Protein AF-A0A9D6LX75-F1 (afdb_monomer_lite)

Secondary structure (DSSP, 8-state):
-EEEEEEEETTTTEEEEEEEEEEEEE-EEE-GGGGGG-TTSS---TTEEEEEEEETT--------EEE----SEEEEEETTEEEEEEEEETTEEEEEEEEE-TTSTT-B-----SEEEEEE-TTB-SSSB--EEEEEE-SPEEETTTTT-SEE-TTS-EEEEEEES-TTSEEEEEEEEE-SSS-EEEEEEEEEEGGG-EEEE-HHHHHHSPPPPB-GGG-BSEEEEEEEE--GGGGEE--TT-S-EE---EEEEEEEEEE-

Radius of gyration: 19.72 Å; chains: 1; bounding box: 41×42×52 Å

Sequence (261 aa):
GRSSSSFTAPPPIGTITSTNDSGSGTFFRLNFNGLSGATGFNNFSFGSCYVYLFTGNNTKLPQVTTTPLDAGPVLNVTGPNGAKQLAKQMKGSYYSQLGGGTPGLPGGQPLFLDPGSYTVENGAGGTDVGAFKASLIIPAHLVWTNEDSINDISRSQDLPITWSGGNPSGFVIITGVSITSSPAVGGVFVCTEHVSAGRFTVPSLVLSTLPASNSGQSGVPGGFLLVGSSTAFQSGRFQASGLDFGYITAGDSSEKSVNFQ

pLDDT: mean 86.35, std 14.02, range [41.28, 98.38]

Foldseek 3Di:
DKEKEWFQAPPPPGIWIWIWDKDKFFAWDWDCPQCVQQPPDPDADAQDKDKDKDFDPPPPHGDTDIGAAFFAQWKWKQWPQGIDIFGDPDRRMTMDTPAIGIPPDPDHGDYDDAFGKMKIWSPQTTPQKGTKIWMFTFWFWKDFPCQVVAAAAELQAKAKTFIDTDDQAWKKKKKKKAFDVVRTMIMMMIHMHGNVVRMHIHGSVNSNPTDWHDQDPNRFTRMKIKIKIKDDQVRIWIDIHNDPTDGDMDMYMYMYT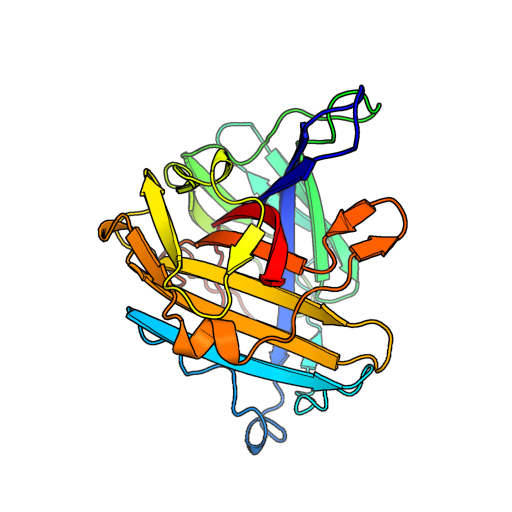HTYD

Structure (mmCIF, N/CA/C/O backbone):
data_AF-A0A9D6LX75-F1
#
_entry.id   AF-A0A9D6LX75-F1
#
loop_
_atom_site.group_PDB
_atom_site.id
_atom_site.type_symbol
_atom_site.label_atom_id
_atom_site.label_alt_id
_atom_site.label_comp_id
_atom_site.label_asym_id
_atom_site.label_entity_id
_atom_site.label_seq_id
_atom_site.pdbx_PDB_ins_code
_atom_site.Cartn_x
_atom_site.Cartn_y
_atom_site.Cartn_z
_atom_site.occupancy
_atom_site.B_iso_or_equiv
_atom_site.auth_seq_id
_atom_site.auth_comp_id
_atom_site.auth_asym_id
_atom_site.auth_atom_id
_atom_site.pdbx_PDB_model_num
ATOM 1 N N . GLY A 1 1 ? 5.161 0.548 -1.467 1.00 90.19 1 GLY A N 1
ATOM 2 C CA . GLY A 1 1 ? 4.001 1.320 -1.003 1.00 90.19 1 GLY A CA 1
ATOM 3 C C . GLY A 1 1 ? 4.411 2.208 0.146 1.00 90.19 1 GLY A C 1
ATOM 4 O O . GLY A 1 1 ? 5.547 2.098 0.608 1.00 90.19 1 GLY A O 1
ATOM 5 N N . ARG A 1 2 ? 3.495 3.072 0.575 1.00 94.75 2 ARG A N 1
ATOM 6 C CA . ARG A 1 2 ? 3.635 3.891 1.781 1.00 94.75 2 ARG A CA 1
ATOM 7 C C . ARG A 1 2 ? 3.003 3.159 2.959 1.00 94.75 2 ARG A C 1
ATOM 9 O O . ARG A 1 2 ? 1.912 2.626 2.828 1.00 94.75 2 ARG A O 1
ATOM 16 N N . SER A 1 3 ? 3.656 3.121 4.105 1.00 93.31 3 SER A N 1
ATOM 17 C CA . SER A 1 3 ? 3.089 2.525 5.314 1.00 93.31 3 SER A CA 1
ATOM 18 C C . SER A 1 3 ? 3.321 3.448 6.495 1.00 93.31 3 SER A C 1
ATOM 20 O O . SER A 1 3 ? 4.464 3.830 6.751 1.00 93.31 3 SER A O 1
ATOM 22 N N . SER A 1 4 ? 2.252 3.774 7.207 1.00 93.00 4 SER A N 1
ATOM 23 C CA . SER A 1 4 ? 2.286 4.481 8.479 1.00 93.00 4 SER A CA 1
ATOM 24 C C . SER A 1 4 ? 1.957 3.508 9.601 1.00 93.00 4 SER A C 1
ATOM 26 O O . SER A 1 4 ? 0.999 2.756 9.481 1.00 93.00 4 SER A O 1
ATOM 28 N N . SER A 1 5 ? 2.721 3.536 10.684 1.00 89.25 5 SER A N 1
ATOM 29 C CA . SER A 1 5 ? 2.441 2.769 11.898 1.00 89.25 5 SER A CA 1
ATOM 30 C C . SER A 1 5 ? 2.353 3.733 13.071 1.00 89.25 5 SER A C 1
ATOM 32 O O . SER A 1 5 ? 3.315 4.459 13.340 1.00 89.25 5 SER A O 1
ATOM 34 N N . SER A 1 6 ? 1.209 3.748 13.747 1.00 85.81 6 SER A N 1
ATOM 35 C CA . SER A 1 6 ? 0.940 4.542 14.937 1.00 85.81 6 SER A CA 1
ATOM 36 C C . SER A 1 6 ? 0.905 3.643 16.175 1.00 85.81 6 SER A C 1
ATOM 38 O O . SER A 1 6 ? 0.256 2.594 16.213 1.00 85.81 6 SER A O 1
ATOM 40 N N . PHE A 1 7 ? 1.634 4.048 17.214 1.00 77.25 7 PHE A N 1
ATOM 41 C CA . PHE A 1 7 ? 1.570 3.407 18.522 1.00 77.25 7 PHE A CA 1
ATOM 42 C C . PHE A 1 7 ? 1.465 4.458 19.620 1.00 77.25 7 PHE A C 1
ATOM 44 O O . PHE A 1 7 ? 2.142 5.487 19.590 1.00 77.25 7 PHE A O 1
ATOM 51 N N . THR A 1 8 ? 0.618 4.191 20.609 1.00 75.56 8 THR A N 1
ATOM 52 C CA . THR A 1 8 ? 0.449 5.060 21.774 1.00 75.56 8 THR A CA 1
ATOM 53 C C . THR A 1 8 ? 1.230 4.479 22.941 1.00 75.56 8 THR A C 1
ATOM 55 O O . THR A 1 8 ? 0.909 3.405 23.446 1.00 75.56 8 THR A O 1
ATOM 58 N N . ALA A 1 9 ? 2.276 5.187 23.359 1.00 68.75 9 ALA A N 1
ATOM 59 C CA . ALA A 1 9 ? 3.051 4.839 24.539 1.00 68.75 9 ALA A CA 1
ATOM 60 C C . ALA A 1 9 ? 2.469 5.518 25.795 1.00 68.75 9 ALA A C 1
ATOM 62 O O . ALA A 1 9 ? 1.829 6.573 25.689 1.00 68.75 9 ALA A O 1
ATOM 63 N N . PRO A 1 10 ? 2.704 4.960 27.001 1.00 68.75 10 PRO A N 1
ATOM 64 C CA . PRO A 1 10 ? 2.302 5.605 28.245 1.00 68.75 10 PRO A CA 1
ATOM 65 C C . PRO A 1 10 ? 2.871 7.032 28.372 1.00 68.75 10 PRO A C 1
ATOM 67 O O . PRO A 1 10 ? 3.947 7.327 27.834 1.00 68.75 10 PRO A O 1
ATOM 70 N N . PRO A 1 11 ? 2.192 7.931 29.107 1.00 69.81 11 PRO A N 1
ATOM 71 C CA . PRO A 1 11 ? 2.719 9.260 29.400 1.00 69.81 11 PRO A CA 1
ATOM 72 C C . PRO A 1 11 ? 4.146 9.196 29.980 1.00 69.81 11 PRO A C 1
ATOM 74 O O . PRO A 1 11 ? 4.423 8.313 30.796 1.00 69.81 11 PRO A O 1
ATOM 77 N N . PRO A 1 12 ? 5.055 10.116 29.598 1.00 74.75 12 PRO A N 1
ATOM 78 C CA . PRO A 1 12 ? 4.825 11.347 28.830 1.00 74.75 12 PRO A CA 1
ATOM 79 C C . PRO A 1 12 ? 5.025 11.218 27.303 1.00 74.75 12 PRO A C 1
ATOM 81 O O . PRO A 1 12 ? 5.042 12.236 26.621 1.00 74.75 12 PRO A O 1
ATOM 84 N N . ILE A 1 13 ? 5.215 10.008 26.762 1.00 74.62 13 ILE A N 1
ATOM 85 C CA . ILE A 1 13 ? 5.680 9.810 25.374 1.00 74.62 13 ILE A CA 1
ATOM 86 C C . ILE A 1 13 ? 4.582 10.115 24.339 1.00 74.62 13 ILE A C 1
ATOM 88 O O . ILE A 1 13 ? 4.868 10.710 23.302 1.00 74.62 13 ILE A O 1
ATOM 92 N N . GLY A 1 14 ? 3.327 9.756 24.626 1.00 76.69 14 GLY A N 1
ATOM 93 C CA . GLY A 1 14 ? 2.201 9.990 23.718 1.00 76.69 14 GLY A CA 1
ATOM 94 C C . GLY A 1 14 ? 2.210 9.076 22.486 1.00 76.69 14 GLY A C 1
ATOM 95 O O . GLY A 1 14 ? 2.790 7.988 22.505 1.00 76.69 14 GLY A O 1
ATOM 96 N N . THR A 1 15 ? 1.522 9.497 21.421 1.00 80.75 15 THR A N 1
ATOM 97 C CA . THR A 1 15 ? 1.441 8.744 20.159 1.00 80.75 15 THR A CA 1
ATOM 98 C C . THR A 1 15 ? 2.637 9.050 19.267 1.00 80.75 15 THR A C 1
ATOM 100 O O . THR A 1 15 ? 2.935 10.210 18.988 1.00 80.75 15 THR A O 1
ATOM 103 N N . ILE A 1 16 ? 3.295 7.998 18.787 1.00 82.88 16 ILE A N 1
ATOM 104 C CA . ILE A 1 16 ? 4.378 8.073 17.810 1.00 82.88 16 ILE A CA 1
ATOM 105 C C . ILE A 1 16 ? 3.879 7.450 16.510 1.00 82.88 16 ILE A C 1
ATOM 107 O O . ILE A 1 16 ? 3.436 6.301 16.498 1.00 82.88 16 ILE A O 1
ATOM 111 N N . THR A 1 17 ? 4.004 8.198 15.414 1.00 87.06 17 THR A N 1
ATOM 112 C CA . THR A 1 17 ? 3.678 7.725 14.065 1.00 87.06 17 THR A CA 1
ATOM 113 C C . THR A 1 17 ? 4.944 7.672 13.226 1.00 87.06 17 THR A C 1
ATOM 115 O O . THR A 1 17 ? 5.619 8.684 13.052 1.00 87.06 17 THR A O 1
ATOM 118 N N . SER A 1 18 ? 5.272 6.494 12.704 1.00 90.56 18 SER A N 1
ATOM 119 C CA . SER A 1 18 ? 6.372 6.285 11.760 1.00 90.56 18 SER A CA 1
ATOM 120 C C . SER A 1 18 ? 5.799 6.072 10.369 1.00 90.56 18 SER A C 1
ATOM 122 O O . SER A 1 18 ? 4.950 5.202 10.199 1.00 90.56 18 SER A O 1
ATOM 124 N N . THR A 1 19 ? 6.262 6.828 9.374 1.00 93.56 19 THR A N 1
ATOM 125 C CA . THR A 1 19 ? 5.840 6.652 7.976 1.00 93.56 19 THR A CA 1
ATOM 126 C C . THR A 1 19 ? 7.045 6.291 7.130 1.00 93.56 19 THR A C 1
ATOM 128 O O . THR A 1 19 ? 8.073 6.965 7.181 1.00 93.56 19 THR A O 1
ATOM 131 N N . ASN A 1 20 ? 6.914 5.229 6.340 1.00 94.50 20 ASN A N 1
ATOM 132 C CA . ASN A 1 20 ? 7.974 4.689 5.503 1.00 94.50 20 ASN A CA 1
ATOM 133 C C . ASN A 1 20 ? 7.464 4.435 4.090 1.00 94.50 20 ASN A C 1
ATOM 135 O O . ASN A 1 20 ? 6.378 3.893 3.896 1.00 94.50 20 ASN A O 1
ATOM 139 N N . ASP A 1 21 ? 8.292 4.771 3.109 1.00 96.44 21 ASP A N 1
ATOM 140 C CA . ASP A 1 21 ? 8.087 4.379 1.725 1.00 96.44 21 ASP A CA 1
ATOM 141 C C . ASP A 1 21 ? 9.058 3.253 1.397 1.00 96.44 21 ASP A C 1
ATOM 143 O O . ASP A 1 21 ? 10.265 3.371 1.608 1.00 96.44 21 ASP A O 1
ATOM 147 N N . SER A 1 22 ? 8.541 2.160 0.851 1.00 95.25 22 SER A N 1
ATOM 148 C CA . SER A 1 22 ? 9.340 1.008 0.438 1.00 95.25 22 SER A CA 1
ATOM 149 C C . SER A 1 22 ? 8.951 0.539 -0.956 1.00 95.25 22 SER A C 1
ATOM 151 O O . SER A 1 22 ? 7.830 0.754 -1.430 1.00 95.25 22 SER A O 1
ATOM 153 N N . GLY A 1 23 ? 9.886 -0.110 -1.637 1.00 96.19 23 GLY A N 1
ATOM 154 C CA . GLY A 1 23 ? 9.633 -0.789 -2.897 1.00 96.19 23 GLY A CA 1
ATOM 155 C C . GLY A 1 23 ? 10.163 -2.207 -2.837 1.00 96.19 23 GLY A C 1
ATOM 156 O O . GLY A 1 23 ? 11.222 -2.461 -2.263 1.00 96.19 23 GLY A O 1
ATOM 157 N N . SER A 1 24 ? 9.429 -3.127 -3.448 1.00 95.94 24 SER A N 1
ATOM 158 C CA . SER A 1 24 ? 9.862 -4.503 -3.624 1.00 95.94 24 SER A CA 1
ATOM 159 C C . SER A 1 24 ? 9.479 -5.016 -5.005 1.00 95.94 24 SER A C 1
ATOM 161 O O . SER A 1 24 ? 8.545 -4.525 -5.638 1.00 95.94 24 SER A O 1
ATOM 163 N N . GLY A 1 25 ? 10.230 -6.001 -5.482 1.00 95.56 25 GLY A N 1
ATOM 164 C CA . GLY A 1 25 ? 9.949 -6.720 -6.717 1.00 95.56 25 GLY A CA 1
ATOM 165 C C . GLY A 1 25 ? 10.244 -8.194 -6.511 1.00 95.56 25 GLY A C 1
ATOM 166 O O . GLY A 1 25 ? 11.261 -8.540 -5.912 1.00 95.56 25 GLY A O 1
ATOM 167 N N . THR A 1 26 ? 9.346 -9.058 -6.979 1.00 95.00 26 THR A N 1
ATOM 168 C CA . THR A 1 26 ? 9.492 -10.508 -6.832 1.00 95.00 26 THR A CA 1
ATOM 169 C C . THR A 1 26 ? 9.267 -11.188 -8.178 1.00 95.00 26 THR A C 1
ATOM 171 O O . THR A 1 26 ? 8.271 -10.912 -8.840 1.00 95.00 26 THR A O 1
ATOM 174 N N . PHE A 1 27 ? 10.185 -12.066 -8.586 1.00 95.94 27 PHE A N 1
ATOM 175 C CA . PHE A 1 27 ? 10.138 -12.774 -9.869 1.00 95.94 27 PHE A CA 1
ATOM 176 C C . PHE A 1 27 ? 10.367 -14.263 -9.646 1.00 95.94 27 PHE A C 1
ATOM 178 O O . PHE A 1 27 ? 11.399 -14.678 -9.115 1.00 95.94 27 PHE A O 1
ATOM 185 N N . PHE A 1 28 ? 9.400 -15.078 -10.050 1.00 92.75 28 PHE A N 1
ATOM 186 C CA . PHE A 1 28 ? 9.448 -16.519 -9.860 1.00 92.75 28 PHE A CA 1
ATOM 187 C C . PHE A 1 28 ? 8.562 -17.239 -10.869 1.00 92.75 28 PHE A C 1
ATOM 189 O O . PHE A 1 28 ? 7.602 -16.683 -11.396 1.00 92.75 28 PHE A O 1
ATOM 196 N N . ARG A 1 29 ? 8.864 -18.517 -11.081 1.00 89.50 29 ARG A N 1
ATOM 197 C CA . ARG A 1 29 ? 7.991 -19.470 -11.754 1.00 89.50 29 ARG A CA 1
ATOM 198 C C . ARG A 1 29 ? 7.186 -20.244 -10.717 1.00 89.50 29 ARG A C 1
ATOM 200 O O . ARG A 1 29 ? 7.749 -20.736 -9.736 1.00 89.50 29 ARG A O 1
ATOM 207 N N . LEU A 1 30 ? 5.883 -20.361 -10.949 1.00 85.12 30 LEU A N 1
ATOM 208 C CA . LEU A 1 30 ? 4.987 -21.216 -10.176 1.00 85.12 30 LEU A CA 1
ATOM 209 C C . LEU A 1 30 ? 5.027 -22.644 -10.721 1.00 85.12 30 LEU A C 1
ATOM 211 O O . LEU A 1 30 ? 4.819 -22.855 -11.914 1.00 85.12 30 LEU A O 1
ATOM 215 N N . ASN A 1 31 ? 5.246 -23.628 -9.848 1.00 74.62 31 ASN A N 1
ATOM 216 C CA . ASN A 1 31 ? 5.099 -25.034 -10.210 1.00 74.62 31 ASN A CA 1
ATOM 217 C C . ASN A 1 31 ? 3.688 -25.508 -9.828 1.00 74.62 31 ASN A C 1
ATOM 219 O O . ASN A 1 31 ? 3.353 -25.634 -8.650 1.00 74.62 31 ASN A O 1
ATOM 223 N N . PHE A 1 32 ? 2.849 -25.765 -10.835 1.00 61.59 32 PHE A N 1
ATOM 224 C CA . PHE A 1 32 ? 1.408 -26.005 -10.667 1.00 61.59 32 PHE A CA 1
ATOM 225 C C . PHE A 1 32 ? 1.035 -27.299 -9.921 1.00 61.59 32 PHE A C 1
ATOM 227 O O . PHE A 1 32 ? -0.097 -27.421 -9.458 1.00 61.59 32 PHE A O 1
ATOM 234 N N . ASN A 1 33 ? 1.980 -28.221 -9.709 1.00 58.75 33 ASN A N 1
ATOM 235 C CA . ASN A 1 33 ? 1.736 -29.488 -9.006 1.00 58.75 33 ASN A CA 1
ATOM 236 C C . ASN A 1 33 ? 1.370 -29.331 -7.508 1.00 58.75 33 ASN A C 1
ATOM 238 O O . ASN A 1 33 ? 1.034 -30.327 -6.875 1.00 58.75 33 ASN A O 1
ATOM 242 N N . GLY A 1 34 ? 1.412 -28.115 -6.939 1.00 51.62 34 GLY A N 1
ATOM 243 C CA . GLY A 1 34 ? 1.056 -27.828 -5.536 1.00 51.62 34 GLY A CA 1
ATOM 244 C C . GLY A 1 34 ? -0.133 -26.876 -5.319 1.00 51.62 34 GLY A C 1
ATOM 245 O O . GLY A 1 34 ? -0.479 -26.589 -4.175 1.00 51.62 34 GLY A O 1
ATOM 246 N N . LEU A 1 35 ? -0.775 -26.369 -6.381 1.00 52.66 35 LEU A N 1
ATOM 247 C CA . LEU A 1 35 ? -1.861 -25.375 -6.263 1.00 52.66 35 LEU A CA 1
ATOM 248 C C . LEU A 1 35 ? -3.208 -25.969 -5.821 1.00 52.66 35 LEU A C 1
ATOM 250 O O . LEU A 1 35 ? -4.067 -25.230 -5.346 1.00 52.66 35 LEU A O 1
ATOM 254 N N . SER A 1 36 ? -3.383 -27.291 -5.902 1.00 48.66 36 SER A N 1
ATOM 255 C CA . SER A 1 36 ? -4.604 -27.988 -5.465 1.00 48.66 36 SER A CA 1
ATOM 256 C C . SER A 1 36 ? -4.861 -27.908 -3.954 1.00 48.66 36 SER A C 1
ATOM 258 O O . SER A 1 36 ? -5.964 -28.215 -3.514 1.00 48.66 36 SER A O 1
ATOM 260 N N . GLY A 1 37 ? -3.874 -27.467 -3.162 1.00 45.31 37 GLY A N 1
ATOM 261 C CA . GLY A 1 37 ? -4.029 -27.208 -1.730 1.00 45.31 37 GLY A CA 1
ATOM 262 C C . GLY A 1 37 ? -4.260 -25.740 -1.360 1.00 45.31 37 GLY A C 1
ATOM 263 O O . GLY A 1 37 ? -4.684 -25.487 -0.239 1.00 45.31 37 GLY A O 1
ATOM 264 N N . ALA A 1 38 ? -3.996 -24.780 -2.262 1.00 45.16 38 ALA A N 1
ATOM 265 C CA . ALA A 1 38 ? -4.014 -23.327 -2.023 1.00 45.16 38 ALA A CA 1
ATOM 266 C C . ALA A 1 38 ? -5.426 -22.724 -1.983 1.00 45.16 38 ALA A C 1
ATOM 268 O O . ALA A 1 38 ? -5.742 -21.759 -2.677 1.00 45.16 38 ALA A O 1
ATOM 269 N N . THR A 1 39 ? -6.293 -23.276 -1.138 1.00 43.31 39 THR A N 1
ATOM 270 C CA . THR A 1 39 ? -7.612 -22.712 -0.845 1.00 43.31 39 THR A CA 1
ATOM 271 C C . THR A 1 39 ? -7.454 -21.528 0.111 1.00 43.31 39 THR A C 1
ATOM 273 O O . THR A 1 39 ? -7.494 -21.688 1.327 1.00 43.31 39 THR A O 1
ATOM 276 N N . GLY A 1 40 ? -7.217 -20.335 -0.432 1.00 42.78 40 GLY A N 1
ATOM 277 C CA . GLY A 1 40 ? -7.125 -19.114 0.381 1.00 42.78 40 GLY A CA 1
ATOM 278 C C . GLY A 1 40 ? -6.880 -17.821 -0.393 1.00 42.78 40 GLY A C 1
ATOM 279 O O . GLY A 1 40 ? -7.219 -16.754 0.098 1.00 42.78 40 GLY A O 1
ATOM 280 N N . PHE A 1 41 ? -6.358 -17.895 -1.620 1.00 41.28 41 PHE A N 1
ATOM 281 C CA . PHE A 1 41 ? -5.956 -16.699 -2.376 1.00 41.28 41 PHE A CA 1
ATOM 282 C C . PHE A 1 41 ? -7.036 -16.112 -3.303 1.00 41.28 41 PHE A C 1
ATOM 284 O O . PHE A 1 41 ? -6.779 -15.104 -3.952 1.00 41.28 41 PHE A O 1
ATOM 291 N N . ASN A 1 42 ? -8.236 -16.706 -3.372 1.00 41.28 42 ASN A N 1
ATOM 292 C CA . ASN A 1 42 ? -9.214 -16.408 -4.433 1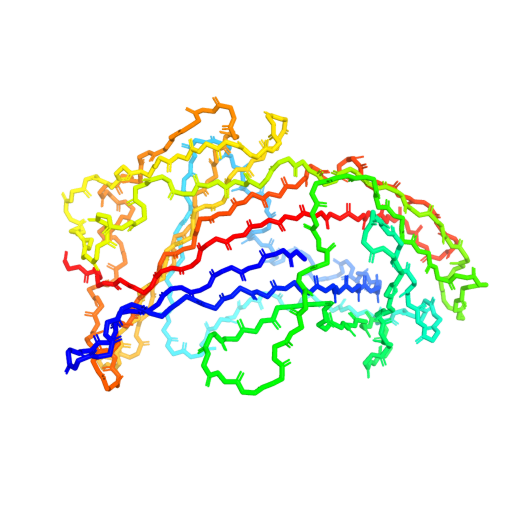.00 41.28 42 ASN A CA 1
ATOM 293 C C . ASN A 1 42 ? -10.590 -15.898 -3.965 1.00 41.28 42 ASN A C 1
ATOM 295 O O . ASN A 1 42 ? -11.499 -15.827 -4.783 1.00 41.28 42 ASN A O 1
ATOM 299 N N . ASN A 1 43 ? -10.773 -15.525 -2.694 1.00 47.00 43 ASN A N 1
ATOM 300 C CA . ASN A 1 43 ? -12.072 -15.045 -2.198 1.00 47.00 43 ASN A CA 1
ATOM 301 C C . ASN A 1 43 ? -11.976 -13.638 -1.595 1.00 47.00 43 ASN A C 1
ATOM 303 O O . ASN A 1 43 ? -12.233 -13.446 -0.412 1.00 47.00 43 ASN A O 1
ATOM 307 N N . PHE A 1 44 ? -11.622 -12.644 -2.410 1.00 53.75 44 PHE A N 1
ATOM 308 C CA . PHE A 1 44 ? -11.877 -11.245 -2.064 1.00 53.75 44 PHE A CA 1
ATOM 309 C C . PHE A 1 44 ? -13.193 -10.831 -2.727 1.00 53.75 44 PHE A C 1
ATOM 311 O O . PHE A 1 44 ? -13.204 -10.406 -3.881 1.00 53.75 44 PHE A O 1
ATOM 318 N N . SER A 1 45 ? -14.317 -11.016 -2.029 1.00 70.06 45 SER A N 1
ATOM 319 C CA . SER A 1 45 ? -15.557 -10.329 -2.403 1.00 70.06 45 SER A CA 1
ATOM 320 C C . SER A 1 45 ? -15.572 -8.974 -1.709 1.00 70.06 45 SER A C 1
ATOM 322 O O . SER A 1 45 ? -15.406 -8.898 -0.488 1.00 70.06 45 SER A O 1
ATOM 324 N N . PHE A 1 46 ? -15.805 -7.906 -2.468 1.00 79.50 46 PHE A N 1
ATOM 325 C CA . PHE A 1 46 ? -16.079 -6.600 -1.874 1.00 79.50 46 PHE A CA 1
ATOM 326 C C . PHE A 1 46 ? -17.323 -6.687 -0.978 1.00 79.50 46 PHE A C 1
ATOM 328 O O . PHE A 1 46 ? -18.230 -7.485 -1.239 1.00 79.50 46 PHE A O 1
ATOM 335 N N . GLY A 1 47 ? -17.318 -5.932 0.117 1.00 82.12 47 GLY A N 1
ATOM 336 C CA . GLY A 1 47 ? -18.368 -5.946 1.132 1.00 82.12 47 GLY A CA 1
ATOM 337 C C . GLY A 1 47 ? -18.326 -7.149 2.081 1.00 82.12 47 GLY A C 1
ATOM 338 O O . GLY A 1 47 ? -19.287 -7.376 2.813 1.00 82.12 47 GLY A O 1
ATOM 339 N N . SER A 1 48 ? -17.251 -7.944 2.079 1.00 85.31 48 SER A N 1
ATOM 340 C CA . SER A 1 48 ? -17.140 -9.145 2.916 1.00 85.31 48 SER A CA 1
ATOM 341 C C . SER A 1 48 ? -15.844 -9.188 3.717 1.00 85.31 48 SER A C 1
ATOM 343 O O . SER A 1 48 ? -14.863 -8.521 3.381 1.00 85.31 48 SER A O 1
ATOM 345 N N . CYS A 1 49 ? -15.860 -9.996 4.777 1.00 88.19 49 CYS A N 1
ATOM 346 C CA . CYS A 1 49 ? -14.703 -10.306 5.603 1.00 88.19 49 CYS A CA 1
ATOM 347 C C . CYS A 1 49 ? -14.444 -11.808 5.582 1.00 88.19 49 CYS A C 1
ATOM 349 O O . CYS A 1 49 ? -15.383 -12.602 5.673 1.00 88.19 49 CYS A O 1
ATOM 351 N N . TYR A 1 50 ? -13.175 -12.196 5.555 1.00 87.44 50 TYR A N 1
ATOM 352 C CA . TYR A 1 50 ? -12.760 -13.551 5.890 1.00 87.44 50 TYR A CA 1
ATOM 353 C C . TYR A 1 50 ? -12.007 -13.553 7.211 1.00 87.44 50 TYR A C 1
ATOM 355 O O . TYR A 1 50 ? -11.329 -12.588 7.558 1.00 87.44 50 TYR A O 1
ATOM 363 N N . VAL A 1 51 ? -12.124 -14.660 7.936 1.00 86.00 51 VAL A N 1
ATOM 364 C CA . VAL A 1 51 ? -11.449 -14.879 9.212 1.00 86.00 51 VAL A CA 1
ATOM 365 C C . VAL A 1 51 ? -10.619 -16.143 9.108 1.00 86.00 51 VAL A C 1
ATOM 367 O O . VAL A 1 51 ? -11.086 -17.155 8.585 1.00 86.00 51 VAL A O 1
ATOM 370 N N . TYR A 1 52 ? -9.409 -16.104 9.650 1.00 83.69 52 TYR A N 1
ATOM 371 C CA . TYR A 1 52 ? -8.631 -17.303 9.914 1.00 83.69 52 TYR A CA 1
ATOM 372 C C . TYR A 1 52 ? -8.058 -17.273 11.330 1.00 83.69 52 TYR A C 1
ATOM 374 O O . TYR A 1 52 ? -7.615 -16.239 11.830 1.00 83.69 52 TYR A O 1
ATOM 382 N N . LEU A 1 53 ? -8.084 -18.433 11.981 1.00 83.81 53 LEU A N 1
ATOM 383 C CA . LEU A 1 53 ? -7.572 -18.640 13.332 1.00 83.81 53 LEU A CA 1
ATOM 384 C C . LEU A 1 53 ? -6.317 -19.502 13.267 1.00 83.81 53 LEU A C 1
ATOM 386 O O . LEU A 1 53 ? -6.199 -20.376 12.405 1.00 83.81 53 LEU A O 1
ATOM 390 N N . PHE A 1 54 ? -5.385 -19.271 14.183 1.00 79.38 54 PHE A N 1
ATOM 391 C CA . PHE A 1 54 ? -4.135 -20.015 14.241 1.00 79.38 54 PHE A CA 1
ATOM 392 C C . PHE A 1 54 ? -3.695 -20.276 15.682 1.00 79.38 54 PHE A C 1
ATOM 394 O O . PHE A 1 54 ? -4.025 -19.539 16.611 1.00 79.38 54 PHE A O 1
ATOM 401 N N . THR A 1 55 ? -2.929 -21.351 15.859 1.00 78.44 55 THR A N 1
ATOM 402 C CA . THR A 1 55 ? -2.351 -21.761 17.145 1.00 78.44 55 THR A CA 1
ATOM 403 C C . THR A 1 55 ? -0.853 -21.991 16.977 1.00 78.44 55 THR A C 1
ATOM 405 O O . THR A 1 55 ? -0.445 -22.774 16.111 1.00 78.44 55 THR A O 1
ATOM 408 N N . GLY A 1 56 ? -0.030 -21.347 17.804 1.00 67.88 56 GLY A N 1
ATOM 409 C CA . GLY A 1 56 ? 1.429 -21.376 17.665 1.00 67.88 56 GLY A CA 1
ATOM 410 C C . GLY A 1 56 ? 1.900 -20.926 16.272 1.00 67.88 56 GLY A C 1
ATOM 411 O O . GLY A 1 56 ? 1.230 -20.147 15.602 1.00 67.88 56 GLY A O 1
ATOM 412 N N . ASN A 1 57 ? 3.032 -21.461 15.804 1.00 59.44 57 ASN A N 1
ATOM 413 C CA . ASN A 1 57 ? 3.589 -21.163 14.472 1.00 59.44 57 ASN A CA 1
ATOM 414 C C . ASN A 1 57 ? 3.025 -22.059 13.350 1.00 59.44 57 ASN A C 1
ATOM 416 O O . ASN A 1 57 ? 3.583 -22.104 12.256 1.00 59.44 57 ASN A O 1
ATOM 420 N N . ASN A 1 58 ? 1.947 -22.809 13.601 1.00 51.06 58 ASN A N 1
ATOM 421 C CA . ASN A 1 58 ? 1.430 -23.800 12.656 1.00 51.06 58 ASN A CA 1
ATOM 422 C C . ASN A 1 58 ? 0.511 -23.168 11.605 1.00 51.06 58 ASN A C 1
ATOM 424 O O . ASN A 1 58 ? -0.652 -23.543 11.462 1.00 51.06 58 ASN A O 1
ATOM 428 N N . THR A 1 59 ? 1.038 -22.246 10.808 1.00 49.62 59 THR A N 1
ATOM 429 C CA . THR A 1 59 ? 0.434 -21.926 9.515 1.00 49.62 59 THR A CA 1
ATOM 430 C C . THR A 1 59 ? 0.870 -23.004 8.528 1.00 49.62 59 THR A C 1
ATOM 432 O O . THR A 1 59 ? 1.826 -22.849 7.772 1.00 49.62 59 THR A O 1
ATOM 435 N N . LYS A 1 60 ? 0.174 -24.150 8.524 1.00 43.47 60 LYS A N 1
ATOM 436 C CA . LYS A 1 60 ? 0.324 -25.150 7.455 1.00 43.47 60 LYS A CA 1
ATOM 437 C C . LYS A 1 60 ? -0.344 -24.611 6.189 1.00 43.47 60 LYS A C 1
ATOM 439 O O . LYS A 1 60 ? -1.352 -25.136 5.727 1.00 43.47 60 LYS A O 1
ATOM 444 N N . LEU A 1 61 ? 0.194 -23.514 5.662 1.00 51.41 61 LEU A N 1
ATOM 445 C CA . LEU A 1 61 ? -0.157 -23.055 4.338 1.00 51.41 61 LEU A CA 1
ATOM 446 C C . LEU A 1 61 ? 0.374 -24.097 3.344 1.00 51.41 61 LEU A C 1
ATOM 448 O O . LEU A 1 61 ? 1.474 -24.628 3.521 1.00 51.41 61 LEU A O 1
ATOM 452 N N . PRO A 1 62 ? -0.408 -24.435 2.319 1.00 52.44 62 PRO A N 1
ATOM 453 C CA . PRO A 1 62 ? 0.025 -25.322 1.251 1.00 52.44 62 PRO A CA 1
ATOM 454 C C . PRO A 1 62 ? 1.309 -24.757 0.637 1.00 52.44 62 PRO A C 1
ATOM 456 O O . PRO A 1 62 ? 1.348 -23.607 0.198 1.00 52.44 62 PRO A O 1
ATOM 459 N N . GLN A 1 63 ? 2.380 -25.553 0.649 1.00 53.69 63 GLN A N 1
ATOM 460 C CA . GLN A 1 63 ? 3.660 -25.141 0.085 1.00 53.69 63 GLN A CA 1
ATOM 461 C C . GLN A 1 63 ? 3.545 -25.081 -1.437 1.00 53.69 63 GLN A C 1
ATOM 463 O O . GLN A 1 63 ? 3.604 -26.096 -2.128 1.00 53.69 63 GLN A O 1
ATOM 468 N N . VAL A 1 64 ? 3.400 -23.870 -1.963 1.00 62.75 64 VAL A N 1
ATOM 469 C CA . VAL A 1 64 ? 3.572 -23.605 -3.387 1.00 62.75 64 VAL A CA 1
ATOM 470 C C . VAL A 1 64 ? 5.071 -23.575 -3.666 1.00 62.75 64 VAL A C 1
ATOM 472 O O . VAL A 1 64 ? 5.785 -22.698 -3.181 1.00 62.75 64 VAL A O 1
ATOM 475 N N . THR A 1 65 ? 5.574 -24.546 -4.427 1.00 76.19 65 THR A N 1
ATOM 476 C CA . THR A 1 65 ? 6.983 -24.556 -4.830 1.00 76.19 65 THR A CA 1
ATOM 477 C C . THR A 1 65 ? 7.212 -23.505 -5.910 1.00 76.19 65 THR A C 1
ATOM 479 O O . THR A 1 65 ? 6.666 -23.606 -7.012 1.00 76.19 65 THR A O 1
ATOM 482 N N . THR A 1 66 ? 8.050 -22.516 -5.614 1.00 85.69 66 THR A N 1
ATOM 483 C CA . THR A 1 66 ? 8.438 -21.466 -6.557 1.00 85.69 66 THR A CA 1
ATOM 484 C C . THR A 1 66 ? 9.900 -21.613 -6.961 1.00 85.69 66 THR A C 1
ATOM 486 O O . THR A 1 66 ? 10.739 -22.070 -6.185 1.00 85.69 66 THR A O 1
ATOM 489 N N . THR A 1 67 ? 10.218 -21.245 -8.200 1.00 91.12 67 THR A N 1
ATOM 490 C CA . THR A 1 67 ? 11.603 -21.164 -8.680 1.00 91.12 67 THR A CA 1
ATOM 491 C C . THR A 1 67 ? 11.938 -19.700 -8.948 1.00 91.12 67 THR A C 1
ATOM 493 O O . THR A 1 67 ? 11.299 -19.110 -9.819 1.00 91.12 67 THR A O 1
ATOM 496 N N . PRO A 1 68 ? 12.894 -19.086 -8.230 1.00 93.75 68 PRO A N 1
ATOM 497 C CA . PRO A 1 68 ? 13.208 -17.672 -8.406 1.00 93.75 68 PRO A CA 1
ATOM 498 C C . PRO A 1 68 ? 13.818 -17.398 -9.787 1.00 93.75 68 PRO A C 1
ATOM 500 O O . PRO A 1 68 ? 14.619 -18.192 -10.285 1.00 93.75 68 PRO A O 1
ATOM 503 N N . LEU A 1 69 ? 13.475 -16.252 -10.377 1.00 96.81 69 LEU A N 1
ATOM 504 C CA . LEU A 1 69 ? 13.947 -15.801 -11.690 1.00 96.81 69 LEU A CA 1
ATOM 505 C C . LEU A 1 69 ? 14.847 -14.568 -11.542 1.00 96.81 69 LEU A C 1
ATOM 507 O O . LEU A 1 69 ? 14.597 -13.697 -10.713 1.00 96.81 69 LEU A O 1
ATOM 511 N N . ASP A 1 70 ? 15.917 -14.487 -12.326 1.00 97.44 70 ASP A N 1
ATOM 512 C CA . ASP A 1 70 ? 16.787 -13.314 -12.366 1.00 97.44 70 ASP A CA 1
ATOM 513 C C . ASP A 1 70 ? 16.261 -12.245 -13.329 1.00 97.44 70 ASP A C 1
ATOM 515 O O . ASP A 1 70 ? 16.221 -12.467 -14.541 1.00 97.44 70 ASP A O 1
ATOM 519 N N . ALA A 1 71 ? 15.922 -11.071 -12.793 1.00 97.50 71 ALA A N 1
ATOM 520 C CA . ALA A 1 71 ? 15.480 -9.907 -13.557 1.00 97.50 71 ALA A CA 1
ATOM 521 C C . ALA A 1 71 ? 16.547 -8.818 -13.711 1.00 97.50 71 ALA A C 1
ATOM 523 O O . ALA A 1 71 ? 16.231 -7.725 -14.173 1.00 97.50 71 ALA A O 1
ATOM 524 N N . GLY A 1 72 ? 17.799 -9.120 -13.360 1.00 97.56 72 GLY A N 1
ATOM 525 C CA . GLY A 1 72 ? 18.927 -8.201 -13.456 1.00 97.56 72 GLY A CA 1
ATOM 526 C C . GLY A 1 72 ? 19.424 -7.765 -12.076 1.00 97.56 72 GLY A C 1
ATOM 527 O O . GLY A 1 72 ? 18.925 -8.240 -11.053 1.00 97.56 72 GLY A O 1
ATOM 528 N N . PRO A 1 73 ? 20.434 -6.887 -12.005 1.00 96.56 73 PRO A N 1
ATOM 529 C CA . PRO A 1 73 ? 21.046 -6.486 -10.737 1.00 96.56 73 PRO A CA 1
ATOM 530 C C . PRO A 1 73 ? 20.192 -5.505 -9.916 1.00 96.56 73 PRO A C 1
ATOM 532 O O . PRO A 1 73 ? 20.346 -5.429 -8.697 1.00 96.56 73 PRO A O 1
ATOM 535 N N . VAL A 1 74 ? 19.300 -4.749 -10.562 1.00 97.81 74 VAL A N 1
ATOM 536 C CA . VAL A 1 74 ? 18.539 -3.661 -9.936 1.00 97.81 74 VAL A CA 1
ATOM 537 C C . VAL A 1 74 ? 17.230 -3.407 -10.682 1.00 97.81 74 VAL A C 1
ATOM 539 O O . VAL A 1 74 ? 17.162 -3.606 -11.895 1.00 97.81 74 VAL A O 1
ATOM 542 N N . LEU A 1 75 ? 16.211 -2.926 -9.968 1.00 98.38 75 LEU A N 1
ATOM 543 C CA . LEU A 1 75 ? 15.029 -2.301 -10.567 1.00 98.38 75 LEU A CA 1
ATOM 544 C C . LEU A 1 75 ? 15.102 -0.792 -10.334 1.00 98.38 75 LEU A C 1
ATOM 546 O O . LEU A 1 75 ? 15.263 -0.350 -9.198 1.00 98.38 75 LEU A O 1
ATOM 550 N N . ASN A 1 76 ? 14.976 0.001 -11.386 1.00 98.12 76 ASN A N 1
ATOM 551 C CA . ASN A 1 76 ? 14.956 1.456 -11.308 1.00 98.12 76 ASN A CA 1
ATOM 552 C C . ASN A 1 76 ? 13.513 1.932 -11.174 1.00 98.12 76 ASN A C 1
ATOM 554 O O . ASN A 1 76 ? 12.653 1.497 -11.935 1.00 98.12 76 ASN A O 1
ATOM 558 N N . VAL A 1 77 ? 13.261 2.822 -10.218 1.00 97.94 77 VAL A N 1
ATOM 559 C CA . VAL A 1 77 ? 11.956 3.430 -9.957 1.00 97.94 77 VAL A CA 1
ATOM 560 C C . VAL A 1 77 ? 12.091 4.935 -10.127 1.00 97.94 77 VAL A C 1
ATOM 562 O O . VAL A 1 77 ? 12.824 5.575 -9.378 1.00 97.94 77 VAL A O 1
ATOM 565 N N . THR A 1 78 ? 11.363 5.506 -11.078 1.00 98.19 78 THR A N 1
ATOM 566 C CA . THR A 1 78 ? 11.369 6.946 -11.361 1.00 98.19 78 THR A CA 1
ATOM 567 C C . THR A 1 78 ? 9.979 7.510 -11.128 1.00 98.19 78 THR A C 1
ATOM 569 O O . THR A 1 78 ? 9.005 6.946 -11.622 1.00 98.19 78 THR A O 1
ATOM 572 N N . GLY A 1 79 ? 9.886 8.619 -10.400 1.00 97.12 79 GLY A N 1
ATOM 573 C CA . GLY A 1 79 ? 8.637 9.317 -10.114 1.00 97.12 79 GLY A CA 1
ATOM 574 C C . GLY A 1 79 ? 8.835 10.826 -9.941 1.00 97.12 79 GLY A C 1
ATOM 575 O O . GLY A 1 79 ? 9.919 11.342 -10.228 1.00 97.12 79 GLY A O 1
ATOM 576 N N . PRO A 1 80 ? 7.810 11.550 -9.455 1.00 96.75 80 PRO A N 1
ATOM 577 C CA . PRO A 1 80 ? 7.850 13.005 -9.288 1.00 96.75 80 PRO A CA 1
ATOM 578 C C . PRO A 1 80 ? 8.988 13.487 -8.378 1.00 96.75 80 PRO A C 1
ATOM 580 O O . PRO A 1 80 ? 9.581 14.530 -8.629 1.00 96.75 80 PRO A O 1
ATOM 583 N N . ASN A 1 81 ? 9.336 12.686 -7.367 1.00 96.38 81 ASN A N 1
ATOM 584 C CA . ASN A 1 81 ? 10.387 12.984 -6.391 1.00 96.38 81 ASN A CA 1
ATOM 585 C C . ASN A 1 81 ? 11.779 12.461 -6.809 1.00 96.38 81 ASN A C 1
ATOM 587 O O . ASN A 1 81 ? 12.677 12.327 -5.977 1.00 96.38 81 ASN A O 1
ATOM 591 N N . GLY A 1 82 ? 11.972 12.144 -8.095 1.00 96.62 82 GLY A N 1
ATOM 592 C CA . GLY A 1 82 ? 13.245 11.700 -8.665 1.00 96.62 82 GLY A CA 1
ATOM 593 C C . GLY A 1 82 ? 13.326 10.191 -8.900 1.00 96.62 82 GLY A C 1
ATOM 594 O O . GLY A 1 82 ? 12.316 9.519 -9.116 1.00 96.62 82 GLY A O 1
ATOM 595 N N . ALA A 1 83 ? 14.549 9.657 -8.888 1.00 97.00 83 ALA A N 1
ATOM 596 C CA . ALA A 1 83 ? 14.825 8.246 -9.144 1.00 97.00 83 ALA A CA 1
ATOM 597 C C . ALA A 1 83 ? 15.385 7.535 -7.904 1.00 97.00 83 ALA A C 1
ATOM 599 O O . ALA A 1 83 ? 16.194 8.084 -7.153 1.00 97.00 83 ALA A O 1
ATOM 600 N N . LYS A 1 84 ? 14.966 6.286 -7.713 1.00 97.75 84 LYS A N 1
ATOM 601 C CA . LYS A 1 84 ? 15.439 5.354 -6.687 1.00 97.75 84 LYS A CA 1
ATOM 602 C C . LYS A 1 84 ? 15.685 3.984 -7.310 1.00 97.75 84 LYS A C 1
ATOM 604 O O . LYS A 1 84 ? 15.255 3.697 -8.424 1.00 97.75 84 LYS A O 1
ATOM 609 N N . GLN A 1 85 ? 16.374 3.125 -6.572 1.00 97.62 85 GLN A N 1
ATOM 610 C CA . GLN A 1 85 ? 16.729 1.783 -7.013 1.00 97.62 85 GLN A CA 1
ATOM 611 C C . GLN A 1 85 ? 16.296 0.747 -5.983 1.00 97.62 85 GLN A C 1
ATOM 613 O O . GLN A 1 85 ? 16.480 0.945 -4.786 1.00 97.62 85 GLN A O 1
ATOM 618 N N . LEU A 1 86 ? 15.739 -0.366 -6.455 1.00 98.06 86 LEU A N 1
ATOM 619 C CA . LEU A 1 86 ? 15.504 -1.566 -5.662 1.00 98.06 86 LEU A CA 1
ATOM 620 C C . LEU A 1 86 ? 16.641 -2.536 -5.953 1.00 98.06 86 LEU A C 1
ATOM 622 O O . LEU A 1 86 ? 16.705 -3.132 -7.033 1.00 98.06 86 LEU A O 1
ATOM 626 N N . ALA A 1 87 ? 17.556 -2.669 -4.999 1.00 97.00 87 ALA A N 1
ATOM 627 C CA . ALA A 1 87 ? 18.692 -3.563 -5.138 1.00 97.00 87 ALA A CA 1
ATOM 628 C C . ALA A 1 87 ? 18.237 -5.022 -5.024 1.00 97.00 87 ALA A C 1
ATOM 630 O O . ALA A 1 87 ? 17.365 -5.357 -4.210 1.00 97.00 87 ALA A O 1
ATOM 631 N N . LYS A 1 88 ? 18.852 -5.895 -5.825 1.00 97.19 88 LYS A N 1
ATOM 632 C CA . LYS A 1 88 ? 18.684 -7.344 -5.706 1.00 97.19 88 LYS A CA 1
ATOM 633 C C . LYS A 1 88 ? 19.171 -7.803 -4.333 1.00 97.19 88 LYS A C 1
ATOM 635 O O . LYS A 1 88 ? 20.346 -7.657 -4.014 1.00 97.19 88 LYS A O 1
ATOM 640 N N . GLN A 1 89 ? 18.271 -8.378 -3.544 1.00 96.69 89 GLN A N 1
ATOM 641 C CA . GLN A 1 89 ? 18.599 -8.982 -2.250 1.00 96.69 89 GLN A CA 1
ATOM 642 C C . GLN A 1 89 ? 19.073 -10.422 -2.452 1.00 96.69 89 GLN A C 1
ATOM 644 O O . GLN A 1 89 ? 20.093 -10.855 -1.926 1.00 96.69 89 GLN A O 1
ATOM 649 N N . MET A 1 90 ? 18.336 -11.157 -3.281 1.00 95.56 90 MET A N 1
ATOM 650 C CA . MET A 1 90 ? 18.658 -12.506 -3.734 1.00 95.56 90 MET A CA 1
ATOM 651 C C . MET A 1 90 ? 18.007 -12.743 -5.100 1.00 95.56 90 MET A C 1
ATOM 653 O O . MET A 1 90 ? 17.253 -11.901 -5.592 1.00 95.56 90 MET A O 1
ATOM 657 N N . LYS A 1 91 ? 18.292 -13.876 -5.754 1.00 95.81 91 LYS A N 1
ATOM 658 C CA . LYS A 1 91 ? 17.652 -14.205 -7.037 1.00 95.81 91 LYS A CA 1
ATOM 659 C C . LYS A 1 91 ? 16.125 -14.133 -6.889 1.00 95.81 91 LYS A C 1
ATOM 661 O O . LYS A 1 91 ? 15.571 -14.748 -5.983 1.00 95.81 91 LYS A O 1
ATOM 666 N N . GLY A 1 92 ? 15.471 -13.367 -7.761 1.00 94.12 92 GLY A N 1
ATOM 667 C CA . GLY A 1 92 ? 14.022 -13.181 -7.743 1.00 94.12 92 GLY A CA 1
ATOM 668 C C . GLY A 1 92 ? 13.474 -12.256 -6.659 1.00 94.12 92 GLY A C 1
ATOM 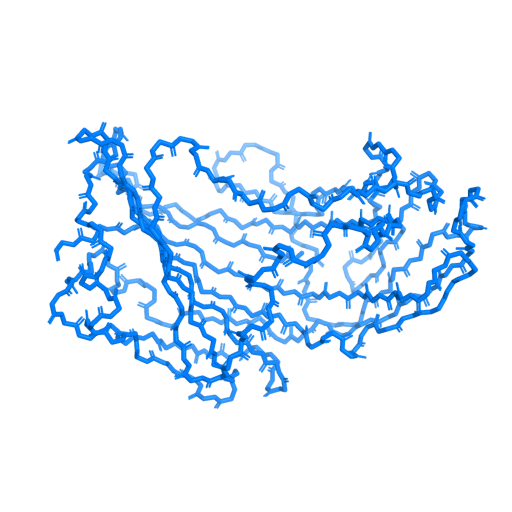669 O O . GLY A 1 92 ? 12.259 -12.136 -6.596 1.00 94.12 92 GLY A O 1
ATOM 670 N N . SER A 1 93 ? 14.303 -11.597 -5.839 1.00 96.56 93 SER A N 1
ATOM 671 C CA . SER A 1 93 ? 13.847 -10.675 -4.789 1.00 96.56 93 SER A CA 1
ATOM 672 C C . SER A 1 93 ? 14.645 -9.373 -4.790 1.00 96.56 93 SER A C 1
ATOM 674 O O . SER A 1 93 ? 15.878 -9.370 -4.731 1.00 96.56 93 SER A O 1
ATOM 676 N N . TYR A 1 94 ? 13.918 -8.261 -4.837 1.00 97.94 94 TYR A N 1
ATOM 677 C CA . TYR A 1 94 ? 14.437 -6.902 -4.916 1.00 97.94 94 TYR A CA 1
ATOM 678 C C . TYR A 1 94 ? 13.756 -6.055 -3.855 1.00 97.94 94 TYR A C 1
ATOM 680 O O . TYR A 1 94 ? 12.545 -6.171 -3.663 1.00 97.94 94 TYR A O 1
ATOM 688 N N . TYR A 1 95 ? 14.517 -5.197 -3.183 1.00 97.44 95 TYR A N 1
ATOM 689 C CA . TYR A 1 95 ? 13.988 -4.354 -2.117 1.00 97.44 95 TYR A CA 1
ATOM 690 C C . TYR A 1 95 ? 14.810 -3.078 -1.948 1.00 97.44 95 TYR A C 1
ATOM 692 O O . TYR A 1 95 ? 16.028 -3.083 -2.133 1.00 97.44 95 TYR A O 1
ATOM 700 N N . SER A 1 96 ? 14.135 -2.000 -1.559 1.00 96.56 96 SER A N 1
ATOM 701 C CA . SER A 1 96 ? 14.756 -0.846 -0.914 1.00 96.56 96 SER A CA 1
ATOM 702 C C . SER A 1 96 ? 13.732 -0.108 -0.061 1.00 96.56 96 SER A C 1
ATOM 704 O O . SER A 1 96 ? 12.566 0.025 -0.444 1.00 96.56 96 SER A O 1
ATOM 706 N N . GLN A 1 97 ? 14.196 0.463 1.048 1.00 94.94 97 GLN A N 1
ATOM 707 C CA . GLN A 1 97 ? 13.516 1.605 1.647 1.00 94.94 97 GLN A CA 1
ATOM 708 C C . GLN A 1 97 ? 13.760 2.818 0.742 1.00 94.94 97 GLN A C 1
ATOM 710 O O . GLN A 1 97 ? 14.891 3.096 0.341 1.00 94.94 97 GLN A O 1
ATOM 715 N N . LEU A 1 98 ? 12.687 3.485 0.339 1.00 95.69 98 LEU A N 1
ATOM 716 C CA . LEU A 1 98 ? 12.697 4.599 -0.607 1.00 95.69 98 LEU A CA 1
ATOM 717 C C . LEU A 1 98 ? 12.711 5.949 0.113 1.00 95.69 98 LEU A C 1
ATOM 719 O O . LEU A 1 98 ? 13.284 6.907 -0.411 1.00 95.69 98 LEU A O 1
ATOM 723 N N . GLY A 1 99 ? 12.125 6.000 1.310 1.00 95.25 99 GLY A N 1
ATOM 724 C CA . GLY A 1 99 ? 12.024 7.196 2.134 1.00 95.25 99 GLY A CA 1
ATOM 725 C C . GLY A 1 99 ? 11.362 6.925 3.483 1.00 95.25 99 GLY A C 1
ATOM 726 O O . GLY A 1 99 ? 10.922 5.806 3.761 1.00 95.25 99 GLY A O 1
ATOM 727 N N . GLY A 1 100 ? 11.267 7.965 4.305 1.00 94.19 100 GLY A N 1
ATOM 728 C CA . GLY A 1 100 ? 10.600 7.931 5.601 1.00 94.19 100 GLY A CA 1
ATOM 729 C C . GLY A 1 100 ? 11.513 7.614 6.782 1.00 94.19 100 GLY A C 1
ATOM 730 O O . GLY A 1 100 ? 12.741 7.646 6.678 1.00 94.19 100 GLY A O 1
ATOM 731 N N . GLY A 1 101 ? 10.887 7.359 7.925 1.00 89.44 101 GLY A N 1
ATOM 732 C CA . GLY A 1 101 ? 11.543 7.072 9.193 1.00 89.44 101 GLY A CA 1
ATOM 733 C C . GLY A 1 101 ? 10.636 7.366 10.385 1.00 89.44 101 GLY A C 1
ATOM 734 O O . GLY A 1 101 ? 9.501 7.823 10.242 1.00 89.44 101 GLY A O 1
ATOM 735 N N . THR A 1 102 ? 11.161 7.118 11.582 1.00 86.25 102 THR A N 1
ATOM 736 C CA . THR A 1 102 ? 10.452 7.387 12.837 1.00 86.25 102 THR A CA 1
ATOM 737 C C . THR A 1 102 ? 10.849 8.765 13.375 1.00 86.25 102 THR A C 1
ATOM 739 O O . THR A 1 102 ? 12.047 9.020 13.532 1.00 86.25 102 THR A O 1
ATOM 742 N N . PRO A 1 103 ? 9.887 9.654 13.689 1.00 82.69 103 PRO A N 1
ATOM 743 C CA . PRO A 1 103 ? 10.174 10.950 14.292 1.00 82.69 103 PRO A CA 1
ATOM 744 C C . PRO A 1 103 ? 11.050 10.823 15.544 1.00 82.69 103 PRO A C 1
ATOM 746 O O . PRO A 1 103 ? 10.834 9.949 16.380 1.00 82.69 103 PRO A O 1
ATOM 749 N N . GLY A 1 104 ? 12.051 11.695 15.669 1.00 80.38 104 GLY A N 1
ATOM 750 C CA . GLY A 1 104 ? 12.976 11.700 16.808 1.00 80.38 104 GLY A CA 1
ATOM 751 C C . GLY A 1 104 ? 14.106 10.665 16.746 1.00 80.38 104 GLY A C 1
ATOM 752 O O . GLY A 1 104 ? 15.001 10.722 17.587 1.00 80.38 104 GLY A O 1
ATOM 753 N N . LEU A 1 105 ? 14.126 9.767 15.751 1.00 83.19 105 LEU A N 1
ATOM 754 C CA . LEU A 1 105 ? 15.254 8.867 15.499 1.00 83.19 105 LEU A CA 1
ATOM 755 C C . LEU A 1 105 ? 16.119 9.362 14.326 1.00 83.19 105 LEU A C 1
ATOM 757 O O . LEU A 1 105 ? 15.593 9.895 13.343 1.00 83.19 105 LEU A O 1
ATOM 761 N N . PRO A 1 106 ? 17.452 9.194 14.395 1.00 82.50 106 PRO A N 1
ATOM 762 C CA . PRO A 1 106 ? 18.333 9.518 13.281 1.00 82.50 106 PRO A CA 1
ATOM 763 C C . PRO A 1 106 ? 18.065 8.602 12.078 1.00 82.50 106 PRO A C 1
ATOM 765 O O . PRO A 1 106 ? 17.628 7.464 12.227 1.00 82.50 106 PRO A O 1
ATOM 768 N N . GLY A 1 107 ? 18.377 9.092 10.875 1.00 82.00 107 GLY A N 1
ATOM 769 C CA . GLY A 1 107 ? 18.290 8.306 9.637 1.00 82.00 107 GLY A CA 1
ATOM 770 C C . GLY A 1 107 ? 17.003 8.488 8.829 1.00 82.00 107 GLY A C 1
ATOM 771 O O . GLY A 1 107 ? 16.896 7.899 7.756 1.00 82.00 107 GLY A O 1
ATOM 772 N N . GLY A 1 108 ? 16.066 9.329 9.282 1.00 86.38 108 GLY A N 1
ATOM 773 C CA . GLY A 1 108 ? 14.883 9.690 8.499 1.00 86.38 108 GLY A CA 1
ATOM 774 C C . GLY A 1 108 ? 15.247 10.311 7.145 1.00 86.38 108 GLY A C 1
ATOM 775 O O . GLY A 1 108 ? 16.130 11.165 7.055 1.00 86.38 108 GLY A O 1
ATOM 776 N N . GLN A 1 109 ? 14.566 9.871 6.091 1.00 90.00 109 GLN A N 1
ATOM 777 C CA . GLN A 1 109 ? 14.693 10.395 4.731 1.00 90.00 109 GLN A CA 1
ATOM 778 C C . GLN A 1 109 ? 13.365 11.025 4.288 1.00 90.00 109 GLN A C 1
ATOM 780 O O . GLN A 1 109 ? 12.310 10.590 4.756 1.00 90.00 109 GLN A O 1
ATOM 785 N N . PRO A 1 110 ? 13.372 11.997 3.358 1.00 92.94 110 PRO A N 1
ATOM 786 C CA . PRO A 1 110 ? 12.141 12.465 2.732 1.00 92.94 110 PRO A CA 1
ATOM 787 C C . PRO A 1 110 ? 11.346 11.297 2.142 1.00 92.94 110 PRO A C 1
ATOM 789 O O . PRO A 1 110 ? 11.928 10.346 1.611 1.00 92.94 110 PRO A O 1
ATOM 792 N N . LEU A 1 111 ? 10.022 11.366 2.249 1.00 95.19 111 LEU A N 1
ATOM 793 C CA . LEU A 1 111 ? 9.138 10.411 1.591 1.00 95.19 111 LEU A CA 1
ATOM 794 C C . LEU A 1 111 ? 9.265 10.546 0.062 1.00 95.19 111 LEU A C 1
ATOM 796 O O . LEU A 1 111 ? 9.548 11.620 -0.461 1.00 95.19 111 LEU A O 1
ATOM 800 N N . PHE A 1 112 ? 9.106 9.432 -0.650 1.00 96.50 112 PHE A N 1
ATOM 801 C CA . PHE A 1 112 ? 9.339 9.318 -2.090 1.00 96.50 112 PHE A CA 1
ATOM 802 C C . PHE A 1 112 ? 8.049 9.093 -2.891 1.00 96.50 112 PHE A C 1
ATOM 804 O O . PHE A 1 112 ? 7.933 9.626 -3.988 1.00 96.50 112 PHE A O 1
ATOM 811 N N . LEU A 1 113 ? 7.093 8.326 -2.358 1.00 95.31 113 LEU A N 1
ATOM 812 C CA . LEU A 1 113 ? 5.900 7.819 -3.047 1.00 95.31 113 LEU A CA 1
ATOM 813 C C . LEU A 1 113 ? 4.689 8.759 -2.939 1.00 95.31 113 LEU A C 1
ATOM 815 O O . LEU A 1 113 ? 3.647 8.362 -2.427 1.00 95.31 113 LEU A O 1
ATOM 819 N N . ASP A 1 114 ? 4.811 9.991 -3.425 1.00 94.62 114 ASP A N 1
ATOM 820 C CA . ASP A 1 114 ? 3.676 10.922 -3.512 1.00 94.62 114 ASP A CA 1
ATOM 821 C C . ASP A 1 114 ? 2.805 10.670 -4.755 1.00 94.62 114 ASP A C 1
ATOM 823 O O . ASP A 1 114 ? 3.281 10.034 -5.705 1.00 94.62 114 ASP A O 1
ATOM 827 N N . PRO A 1 115 ? 1.550 11.168 -4.792 1.00 94.31 115 PRO A N 1
ATOM 828 C CA . PRO A 1 115 ? 0.660 10.991 -5.936 1.00 94.31 115 PRO A CA 1
ATOM 829 C C . PRO A 1 115 ? 1.290 11.472 -7.248 1.00 94.31 115 PRO A C 1
ATOM 831 O O . PRO A 1 115 ? 1.846 12.568 -7.327 1.00 94.31 115 PRO A O 1
ATOM 834 N N . GLY A 1 116 ? 1.187 10.661 -8.301 1.00 94.62 116 GLY A N 1
ATOM 835 C CA . GLY A 1 116 ? 1.780 10.978 -9.598 1.00 94.62 116 GLY A CA 1
ATOM 836 C C . GLY A 1 116 ? 2.137 9.755 -10.435 1.00 94.62 116 GLY A C 1
ATOM 837 O O . GLY A 1 116 ? 1.821 8.620 -10.087 1.00 94.62 116 GLY A O 1
ATOM 838 N N . SER A 1 117 ? 2.785 9.999 -11.575 1.00 95.25 117 SER A N 1
ATOM 839 C CA . SER A 1 117 ? 3.214 8.946 -12.499 1.00 95.25 117 SER A CA 1
ATOM 840 C C . SER A 1 117 ? 4.552 8.353 -12.070 1.00 95.25 117 SER A C 1
ATOM 842 O O . SER A 1 117 ? 5.512 9.091 -11.845 1.00 95.25 117 SER A O 1
A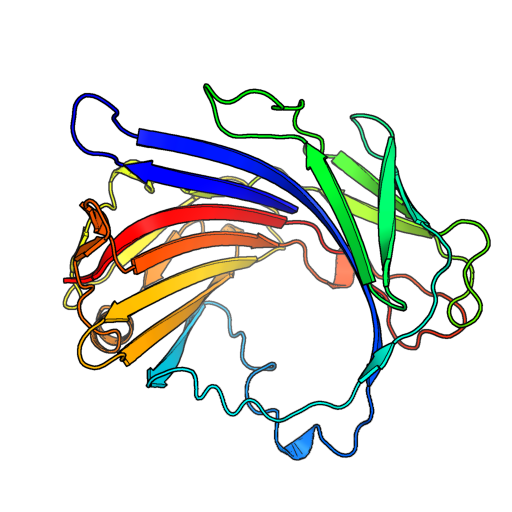TOM 844 N N . TYR A 1 118 ? 4.615 7.026 -11.998 1.00 96.44 118 TYR A N 1
ATOM 845 C CA . TYR A 1 118 ? 5.823 6.271 -11.694 1.00 96.44 118 TYR A CA 1
ATOM 846 C C . TYR A 1 118 ? 6.127 5.292 -12.808 1.00 96.44 118 TYR A C 1
ATOM 848 O O . TYR A 1 118 ? 5.234 4.746 -13.453 1.00 96.44 118 TYR A O 1
ATOM 856 N N . THR A 1 119 ? 7.413 5.045 -13.005 1.00 97.12 119 THR A N 1
ATOM 857 C CA . THR A 1 119 ? 7.921 4.050 -13.938 1.00 97.12 119 THR A CA 1
ATOM 858 C C . THR A 1 119 ? 8.900 3.132 -13.229 1.00 97.12 119 THR A C 1
ATOM 860 O O . THR A 1 119 ? 9.763 3.605 -12.495 1.00 97.12 119 THR A O 1
ATOM 863 N N . VAL A 1 120 ? 8.762 1.830 -13.463 1.00 97.38 120 VAL A N 1
ATOM 864 C CA . VAL A 1 120 ? 9.661 0.783 -12.981 1.00 97.38 120 VAL A CA 1
ATOM 865 C C . VAL A 1 120 ? 10.268 0.063 -14.181 1.00 97.38 120 VAL A C 1
ATOM 867 O O . VAL A 1 120 ? 9.538 -0.401 -15.056 1.00 97.38 120 VAL A O 1
ATOM 870 N N . GLU A 1 121 ? 11.592 -0.048 -14.230 1.00 97.56 121 GLU A N 1
ATOM 871 C CA . GLU A 1 121 ? 12.311 -0.738 -15.308 1.00 97.56 121 GLU A CA 1
ATOM 872 C C . GLU A 1 121 ? 13.544 -1.482 -14.787 1.00 97.56 121 GLU A C 1
ATOM 874 O O . GLU A 1 121 ? 14.159 -1.078 -13.803 1.00 97.56 121 GLU A O 1
ATOM 879 N N . ASN A 1 122 ? 13.942 -2.559 -15.460 1.00 97.81 122 ASN A N 1
ATOM 880 C CA . ASN A 1 122 ? 15.125 -3.358 -15.108 1.00 97.81 122 ASN A CA 1
ATOM 881 C C . ASN A 1 122 ? 16.290 -3.201 -16.105 1.00 97.81 122 ASN A C 1
ATOM 883 O O . ASN A 1 122 ? 17.211 -4.020 -16.136 1.00 97.81 122 ASN A O 1
ATOM 887 N N . GLY A 1 123 ? 16.265 -2.153 -16.934 1.00 96.19 123 GLY A N 1
ATOM 888 C CA . GLY A 1 123 ? 17.312 -1.882 -17.919 1.00 96.19 123 GLY A CA 1
ATOM 889 C C . GLY A 1 123 ? 17.398 -2.979 -18.982 1.00 96.19 123 GLY A C 1
ATOM 890 O O . GLY A 1 123 ? 16.417 -3.263 -19.658 1.00 96.19 123 GLY A O 1
ATOM 891 N N . ALA A 1 124 ? 18.575 -3.591 -19.139 1.00 96.00 124 ALA A N 1
ATOM 892 C CA . ALA A 1 124 ? 18.807 -4.651 -20.126 1.00 96.00 124 ALA A CA 1
ATOM 893 C C . ALA A 1 124 ? 18.150 -6.002 -19.768 1.00 96.00 124 ALA A C 1
ATOM 895 O O . ALA A 1 124 ? 18.105 -6.896 -20.611 1.00 96.00 124 ALA A O 1
ATOM 896 N N . GLY A 1 125 ? 17.639 -6.155 -18.543 1.00 96.19 125 GLY A N 1
ATOM 897 C CA . GLY A 1 125 ? 17.118 -7.421 -18.035 1.00 96.19 125 GLY A CA 1
ATOM 898 C C . GLY A 1 125 ? 18.146 -8.275 -17.291 1.00 96.19 125 GLY A C 1
ATOM 899 O O . GLY A 1 125 ? 19.289 -7.874 -17.061 1.00 96.19 125 GLY A O 1
ATOM 900 N N . GLY A 1 126 ? 17.701 -9.457 -16.873 1.00 97.00 126 GLY A N 1
ATOM 901 C CA . GLY A 1 126 ? 18.509 -10.513 -16.271 1.00 97.00 126 GLY A CA 1
ATOM 902 C C . GLY A 1 126 ? 18.586 -11.753 -17.156 1.00 97.00 126 GLY A C 1
ATOM 903 O O . GLY A 1 126 ? 18.131 -11.758 -18.297 1.00 97.00 126 GLY A O 1
ATOM 904 N N . THR A 1 127 ? 19.162 -12.832 -16.623 1.00 97.38 127 THR A N 1
ATOM 905 C CA . THR A 1 127 ? 19.314 -14.085 -17.379 1.00 97.38 127 THR A CA 1
ATOM 906 C C . THR A 1 127 ? 17.991 -14.798 -17.635 1.00 97.38 127 THR A C 1
ATOM 908 O O . THR A 1 127 ? 17.883 -15.515 -18.624 1.00 97.38 127 THR A O 1
ATOM 911 N N . ASP A 1 128 ? 17.004 -14.627 -16.749 1.00 97.69 128 ASP A N 1
ATOM 912 C CA . ASP A 1 128 ? 15.716 -15.321 -16.849 1.00 97.69 128 ASP A CA 1
ATOM 913 C C . ASP A 1 128 ? 14.575 -14.394 -17.291 1.00 97.69 128 ASP A C 1
ATOM 915 O O . ASP A 1 128 ? 13.611 -14.866 -17.889 1.00 97.69 128 ASP A O 1
ATOM 919 N N . VAL A 1 129 ? 14.667 -13.093 -16.993 1.00 98.00 129 VAL A N 1
ATOM 920 C CA . VAL A 1 129 ? 13.649 -12.089 -17.336 1.00 98.00 129 VAL A CA 1
ATOM 921 C C . VAL A 1 129 ? 14.269 -10.997 -18.199 1.00 98.00 129 VAL A C 1
ATOM 923 O O . VAL A 1 129 ? 15.209 -10.325 -17.780 1.00 98.00 129 VAL A O 1
ATOM 926 N N . GLY A 1 130 ? 13.712 -10.795 -19.391 1.00 98.00 130 GLY A N 1
ATOM 927 C CA . GLY A 1 130 ? 14.149 -9.762 -20.325 1.00 98.00 130 GLY A CA 1
ATOM 928 C C . GLY A 1 130 ? 13.905 -8.334 -19.826 1.00 98.00 130 GLY A C 1
ATOM 929 O O . GLY A 1 130 ? 13.319 -8.100 -18.765 1.00 98.00 130 GLY A O 1
ATOM 930 N N . ALA A 1 131 ? 14.357 -7.367 -20.622 1.00 97.94 131 ALA A N 1
ATOM 931 C CA . ALA A 1 131 ? 14.091 -5.955 -20.383 1.00 97.94 131 ALA A CA 1
ATOM 932 C C . ALA A 1 131 ? 12.581 -5.678 -20.306 1.00 97.94 131 ALA A C 1
ATOM 934 O O . ALA A 1 131 ? 11.806 -6.161 -21.135 1.00 97.94 131 ALA A O 1
ATOM 935 N N . PHE A 1 132 ? 12.175 -4.862 -19.339 1.00 97.56 132 PHE A N 1
ATOM 936 C CA . PHE A 1 132 ? 10.823 -4.338 -19.230 1.00 97.56 132 PHE A CA 1
ATOM 937 C C . PHE A 1 132 ? 10.826 -2.895 -18.746 1.00 97.56 132 PHE A C 1
ATOM 939 O O . PHE A 1 132 ? 11.737 -2.437 -18.053 1.00 97.56 132 PHE A O 1
ATOM 946 N N . LYS A 1 133 ? 9.736 -2.207 -19.077 1.00 96.62 133 LYS A N 1
ATOM 947 C CA . LYS A 1 133 ? 9.391 -0.892 -18.556 1.00 96.62 133 LYS A CA 1
ATOM 948 C C . LYS A 1 133 ? 7.893 -0.861 -18.297 1.00 96.62 133 LYS A C 1
ATOM 950 O O . LYS A 1 133 ? 7.103 -1.098 -19.206 1.00 96.62 133 LYS A O 1
ATOM 955 N N . ALA A 1 134 ? 7.520 -0.606 -17.053 1.00 95.38 134 ALA A N 1
ATOM 956 C CA . ALA A 1 134 ? 6.142 -0.577 -16.593 1.00 95.38 134 ALA A CA 1
ATOM 957 C C . ALA A 1 134 ? 5.849 0.783 -15.964 1.00 95.38 134 ALA A C 1
ATOM 959 O O . ALA A 1 134 ? 6.706 1.336 -15.279 1.00 95.38 134 ALA A O 1
ATOM 960 N N . SER A 1 135 ? 4.643 1.306 -16.157 1.00 94.44 135 SER A N 1
ATOM 961 C CA . SER A 1 135 ? 4.225 2.572 -15.555 1.00 94.44 135 SER A CA 1
ATOM 962 C C . SER A 1 135 ? 2.919 2.398 -14.791 1.00 94.44 135 SER A C 1
ATOM 964 O O . SER A 1 135 ? 2.068 1.603 -15.182 1.00 94.44 135 SER A O 1
ATOM 966 N N . LEU A 1 136 ? 2.776 3.132 -13.690 1.00 92.75 136 LEU A N 1
ATOM 967 C CA . LEU A 1 136 ? 1.544 3.213 -12.910 1.00 92.75 136 LEU A CA 1
ATOM 968 C C . LEU A 1 136 ? 1.336 4.645 -12.425 1.00 92.75 136 LEU A C 1
ATOM 970 O O . LEU A 1 136 ? 2.284 5.423 -12.325 1.00 92.75 136 LEU A O 1
ATOM 974 N N . ILE A 1 137 ? 0.096 4.976 -12.082 1.00 91.88 137 ILE A N 1
ATOM 975 C CA . ILE A 1 137 ? -0.234 6.230 -11.406 1.00 91.88 137 ILE A CA 1
ATOM 976 C C . ILE A 1 137 ? -0.522 5.909 -9.942 1.00 91.88 137 ILE A C 1
ATOM 978 O O . ILE A 1 137 ? -1.407 5.103 -9.647 1.00 91.88 137 ILE A O 1
ATOM 982 N N . ILE A 1 138 ? 0.218 6.542 -9.033 1.00 92.62 138 ILE A N 1
ATOM 983 C CA . ILE A 1 138 ? -0.106 6.541 -7.607 1.00 92.62 138 ILE A CA 1
ATOM 984 C C . ILE A 1 138 ? -1.234 7.563 -7.398 1.00 92.62 138 ILE A C 1
ATOM 986 O O . ILE A 1 138 ? -1.049 8.734 -7.746 1.00 92.62 138 ILE A O 1
ATOM 990 N N . PRO A 1 139 ? -2.408 7.140 -6.897 1.00 90.94 139 PRO A N 1
ATOM 991 C CA . PRO A 1 139 ? -3.527 8.035 -6.603 1.00 90.94 139 PRO A CA 1
ATOM 992 C C . PRO A 1 139 ? -3.221 8.928 -5.390 1.00 90.94 139 PRO A C 1
ATOM 994 O O . PRO A 1 139 ? -2.176 8.803 -4.757 1.00 90.94 139 PRO A O 1
ATOM 997 N N . ALA A 1 140 ? -4.168 9.792 -5.017 1.00 92.25 140 ALA A N 1
ATOM 998 C CA . ALA A 1 140 ? -4.169 10.368 -3.675 1.00 92.25 140 ALA A CA 1
ATOM 999 C C . ALA A 1 140 ? -4.166 9.246 -2.623 1.00 92.25 140 ALA A C 1
ATOM 1001 O O . ALA A 1 140 ? -4.854 8.240 -2.807 1.00 92.25 140 ALA A O 1
ATOM 1002 N N . HIS A 1 141 ? -3.425 9.429 -1.532 1.00 92.12 141 HIS A N 1
ATOM 1003 C CA . HIS A 1 141 ? -3.376 8.437 -0.459 1.00 92.12 141 HIS A CA 1
ATOM 1004 C C . HIS A 1 141 ? -4.730 8.261 0.217 1.00 92.12 141 HIS A C 1
ATOM 1006 O O . HIS A 1 141 ? -5.506 9.218 0.313 1.00 92.12 141 HIS A O 1
ATOM 1012 N N . LEU A 1 142 ? -5.011 7.048 0.693 1.00 94.69 142 LEU A N 1
ATOM 1013 C CA . LEU A 1 142 ? -6.139 6.824 1.581 1.00 94.69 142 LEU A CA 1
ATOM 1014 C C . LEU A 1 142 ? -5.822 7.393 2.968 1.00 94.69 142 LEU A C 1
ATOM 1016 O O . LEU A 1 142 ? -4.733 7.202 3.505 1.00 94.69 142 LEU A O 1
ATOM 1020 N N . VAL A 1 143 ? -6.794 8.084 3.555 1.00 95.50 143 VAL A N 1
ATOM 1021 C CA . VAL A 1 143 ? -6.724 8.612 4.919 1.00 95.50 143 VAL A CA 1
ATOM 1022 C C . VAL A 1 143 ? -7.757 7.885 5.764 1.00 95.50 143 VAL A C 1
ATOM 1024 O O . VAL A 1 143 ? -8.953 8.010 5.503 1.00 95.50 143 VAL A O 1
ATOM 1027 N N . TRP A 1 144 ? -7.313 7.144 6.780 1.00 96.44 144 TRP A N 1
ATOM 1028 C CA . TRP A 1 144 ? -8.192 6.538 7.781 1.00 96.44 144 TRP A CA 1
ATOM 1029 C C . TRP A 1 144 ? -8.701 7.630 8.735 1.00 96.44 144 TRP A C 1
ATOM 1031 O O . TRP A 1 144 ? -7.986 8.109 9.608 1.00 96.44 144 TRP A O 1
ATOM 1041 N N . THR A 1 145 ? -9.940 8.085 8.536 1.00 96.94 145 THR A N 1
ATOM 1042 C CA . THR A 1 145 ? -10.433 9.337 9.141 1.00 96.94 145 THR A CA 1
ATOM 1043 C C . THR A 1 145 ? -10.873 9.206 10.594 1.00 96.94 145 THR A C 1
ATOM 1045 O O . THR A 1 145 ? -10.959 10.215 11.288 1.00 96.94 145 THR A O 1
ATOM 1048 N N . ASN A 1 146 ? -11.159 7.990 11.062 1.00 96.00 146 ASN A N 1
ATOM 1049 C CA . ASN A 1 146 ? -11.513 7.705 12.451 1.00 96.00 146 ASN A CA 1
ATOM 1050 C C . ASN A 1 146 ? -10.457 6.850 13.174 1.00 96.00 146 ASN A C 1
ATOM 1052 O O . ASN A 1 146 ? -10.775 6.202 14.166 1.00 96.00 146 ASN A O 1
ATOM 1056 N N . GLU A 1 147 ? -9.208 6.849 12.695 1.00 93.94 147 GLU A N 1
ATOM 1057 C CA . GLU A 1 147 ? -8.091 6.125 13.317 1.00 93.94 147 GLU A CA 1
ATOM 1058 C C . GLU A 1 147 ? -7.918 6.513 14.796 1.00 93.94 147 GLU A C 1
ATOM 1060 O O . GLU A 1 147 ? -7.888 5.652 15.678 1.00 93.94 147 GLU A O 1
ATOM 1065 N N . ASP A 1 148 ? -7.879 7.815 15.095 1.00 90.44 148 ASP A N 1
ATOM 1066 C CA . ASP A 1 148 ? -7.615 8.342 16.441 1.00 90.44 148 ASP A CA 1
ATOM 1067 C C . ASP A 1 148 ? -8.677 7.958 17.481 1.00 90.44 148 ASP A C 1
ATOM 1069 O O . ASP A 1 148 ? -8.359 7.824 18.666 1.00 90.44 148 ASP A O 1
ATOM 1073 N N . SER A 1 149 ? -9.925 7.723 17.060 1.00 91.12 149 SER A N 1
ATOM 1074 C CA . SER A 1 149 ? -11.009 7.339 17.971 1.00 91.12 149 SER A CA 1
ATOM 1075 C C . SER A 1 149 ? -11.038 5.844 18.301 1.00 91.12 149 SER A C 1
ATOM 1077 O O . SER A 1 149 ? -11.762 5.445 19.213 1.00 91.12 149 SER A O 1
ATOM 1079 N N . ILE A 1 150 ? -10.252 5.018 17.602 1.00 91.12 150 ILE A N 1
ATOM 1080 C CA . ILE A 1 150 ? -10.213 3.564 17.790 1.00 91.12 150 ILE A CA 1
ATOM 1081 C C . ILE A 1 150 ? -8.946 3.192 18.560 1.00 91.12 150 ILE A C 1
ATOM 1083 O O . ILE A 1 150 ? -7.865 3.116 17.986 1.00 91.12 150 ILE A O 1
ATOM 1087 N N . ASN A 1 151 ? -9.075 2.972 19.868 1.00 85.06 151 ASN A N 1
ATOM 1088 C CA . ASN A 1 151 ? -7.974 2.524 20.738 1.00 85.06 151 ASN A CA 1
ATOM 1089 C C . ASN A 1 151 ? -8.233 1.114 21.282 1.00 85.06 151 ASN A C 1
ATOM 1091 O O . ASN A 1 151 ? -7.340 0.267 21.297 1.00 85.06 151 ASN A O 1
ATOM 1095 N N . ASP A 1 152 ? -9.489 0.845 21.632 1.00 88.50 152 ASP A N 1
ATOM 1096 C CA . ASP A 1 152 ? -9.970 -0.469 22.023 1.00 88.50 152 ASP A CA 1
ATOM 1097 C C . ASP A 1 152 ? -11.184 -0.846 21.169 1.00 88.50 152 ASP A C 1
ATOM 1099 O O . ASP A 1 152 ? -12.032 -0.011 20.849 1.00 88.50 152 ASP A O 1
ATOM 1103 N N . ILE A 1 153 ? -11.270 -2.117 20.800 1.00 92.75 153 ILE A N 1
ATOM 1104 C CA . ILE A 1 153 ? -12.298 -2.677 19.931 1.00 92.75 153 ILE A CA 1
ATOM 1105 C C . ILE A 1 153 ? -13.109 -3.662 20.752 1.00 92.75 153 ILE A C 1
ATOM 1107 O O . ILE A 1 153 ? -12.601 -4.710 21.149 1.00 92.75 153 ILE A O 1
ATOM 1111 N N . SER A 1 154 ? -14.382 -3.342 20.974 1.00 94.19 154 SER A N 1
ATOM 1112 C CA . SER A 1 154 ? -15.311 -4.298 21.564 1.00 94.19 154 SER A CA 1
ATOM 1113 C C . SER A 1 154 ? -15.625 -5.407 20.563 1.00 94.19 154 SER A C 1
ATOM 1115 O O . SER A 1 154 ? -16.103 -5.151 19.460 1.00 94.19 154 SER A O 1
ATOM 1117 N N . ARG A 1 155 ? -15.401 -6.657 20.961 1.00 94.56 155 ARG A N 1
ATOM 1118 C CA . ARG A 1 155 ? -15.654 -7.843 20.131 1.00 94.56 155 ARG A CA 1
ATOM 1119 C C . ARG A 1 155 ? -17.138 -8.177 19.972 1.00 94.56 155 ARG A C 1
ATOM 1121 O O . ARG A 1 155 ? -17.486 -9.042 19.174 1.00 94.56 155 ARG A O 1
ATOM 1128 N N . SER A 1 156 ? -18.007 -7.519 20.736 1.00 95.00 156 SER A N 1
ATOM 1129 C CA . SER A 1 156 ? -19.461 -7.713 20.712 1.00 95.00 156 SER A CA 1
ATOM 1130 C C . SER A 1 156 ? -20.216 -6.585 20.006 1.00 95.00 156 SER A C 1
ATOM 1132 O O . SER A 1 156 ? -21.442 -6.642 19.924 1.00 95.00 156 SER A O 1
ATOM 1134 N N . GLN A 1 157 ? -19.513 -5.577 19.486 1.00 96.00 157 GLN A N 1
ATOM 1135 C CA . GLN A 1 157 ? -20.108 -4.438 18.791 1.00 96.00 157 GLN A CA 1
ATOM 1136 C C . GLN A 1 157 ? -19.541 -4.304 17.388 1.00 96.00 157 GLN A C 1
ATOM 1138 O O . GLN A 1 157 ? -18.407 -4.685 17.124 1.00 96.00 157 GLN A O 1
ATOM 1143 N N . ASP A 1 158 ? -20.348 -3.772 16.482 1.00 97.00 158 ASP A N 1
ATOM 1144 C CA . ASP A 1 158 ? -19.904 -3.481 15.128 1.00 97.00 158 ASP A CA 1
ATOM 1145 C C . ASP A 1 158 ? -18.868 -2.347 15.146 1.00 97.00 158 ASP A C 1
ATOM 1147 O O . ASP A 1 158 ? -19.045 -1.339 15.835 1.00 97.00 158 ASP A O 1
ATOM 1151 N N . LEU A 1 159 ? -17.800 -2.493 14.361 1.00 97.69 159 LEU A N 1
ATOM 1152 C CA . LEU A 1 159 ? -16.724 -1.508 14.277 1.00 97.69 159 LEU A CA 1
ATOM 1153 C C . LEU A 1 159 ? -16.831 -0.717 12.965 1.00 97.69 159 LEU A C 1
ATOM 1155 O O . LEU A 1 159 ? -16.517 -1.259 11.900 1.00 97.69 159 LEU A O 1
ATOM 1159 N N . PRO A 1 160 ? -17.243 0.561 13.005 1.00 97.69 160 PRO A N 1
ATOM 1160 C CA . PRO A 1 160 ? -17.213 1.414 11.829 1.00 97.69 160 PRO A CA 1
ATOM 1161 C C . PRO A 1 160 ? -15.776 1.844 11.514 1.00 97.69 160 PRO A C 1
ATOM 1163 O O . PRO A 1 160 ? -15.069 2.377 12.367 1.00 97.69 160 PRO A O 1
ATOM 1166 N N . ILE A 1 161 ? -15.370 1.679 10.261 1.00 97.94 161 ILE A N 1
ATOM 1167 C CA . ILE A 1 161 ? -14.125 2.202 9.699 1.00 97.94 161 ILE A CA 1
ATOM 1168 C C . ILE A 1 161 ? -14.497 3.196 8.604 1.00 97.94 161 ILE A C 1
ATOM 1170 O O . ILE A 1 161 ? -15.300 2.877 7.726 1.00 97.94 161 ILE A O 1
ATOM 1174 N N . THR A 1 162 ? -13.933 4.400 8.649 1.00 98.00 162 THR A N 1
ATOM 1175 C CA . THR A 1 162 ? -14.196 5.454 7.662 1.00 98.00 162 THR A CA 1
ATOM 1176 C C . THR A 1 162 ? -12.903 5.950 7.042 1.00 98.00 162 THR A C 1
ATOM 1178 O O . THR A 1 162 ? -11.867 6.020 7.702 1.00 98.00 162 THR A O 1
ATOM 1181 N N . TRP A 1 163 ? -12.957 6.319 5.767 1.00 97.44 163 TRP A N 1
ATOM 1182 C CA . TRP A 1 163 ? -11.798 6.836 5.054 1.00 97.44 163 TRP A CA 1
ATOM 1183 C C . TRP A 1 163 ? -12.168 7.887 4.014 1.00 97.44 163 TRP A C 1
ATOM 1185 O O . TRP A 1 163 ? -13.321 8.030 3.606 1.00 97.44 163 TRP A O 1
ATOM 1195 N N . SER A 1 164 ? -11.157 8.624 3.569 1.00 96.06 164 SER A N 1
ATOM 1196 C CA . SER A 1 164 ? -11.229 9.536 2.430 1.00 96.06 164 SER A CA 1
ATOM 1197 C C . SER A 1 164 ? -9.992 9.378 1.540 1.00 96.06 164 SER A C 1
ATOM 1199 O O . SER A 1 164 ? -9.042 8.686 1.904 1.00 96.06 164 SER A O 1
ATOM 1201 N N . GLY A 1 165 ? -10.004 9.986 0.352 1.00 92.06 165 GLY A N 1
ATOM 1202 C CA . GLY A 1 165 ? -8.913 9.829 -0.615 1.00 92.06 165 GLY A CA 1
ATOM 1203 C C . GLY A 1 165 ? -8.869 8.431 -1.243 1.00 92.06 165 GLY A C 1
ATOM 1204 O O . GLY A 1 165 ? -9.898 7.765 -1.364 1.00 92.06 165 GLY A O 1
ATOM 1205 N N . GLY A 1 166 ? -7.683 7.998 -1.669 1.00 89.69 166 GLY A N 1
ATOM 1206 C CA . GLY A 1 166 ? -7.481 6.732 -2.378 1.00 89.69 166 GLY A CA 1
ATOM 1207 C C . GLY A 1 166 ? -7.841 6.780 -3.872 1.00 89.69 166 GLY A C 1
ATOM 1208 O O . GLY A 1 166 ? -8.366 7.766 -4.393 1.00 89.69 166 GLY A O 1
ATOM 1209 N N . ASN A 1 167 ? -7.569 5.682 -4.587 1.00 87.44 167 ASN A N 1
ATOM 1210 C CA . ASN A 1 167 ? -8.033 5.489 -5.967 1.00 87.44 167 ASN A CA 1
ATOM 1211 C C . ASN A 1 167 ? -9.520 5.097 -5.970 1.00 87.44 167 ASN A C 1
ATOM 1213 O O . ASN A 1 167 ? -9.818 3.996 -5.512 1.00 87.44 167 ASN A O 1
ATOM 1217 N N . PRO A 1 168 ? -10.442 5.882 -6.560 1.00 85.69 168 PRO A N 1
ATOM 1218 C CA . PRO A 1 168 ? -11.869 5.544 -6.582 1.00 85.69 168 PRO A CA 1
ATOM 1219 C C . PRO A 1 168 ? -12.205 4.212 -7.273 1.00 85.69 168 PRO A C 1
ATOM 1221 O O . PRO A 1 168 ? -13.241 3.622 -6.987 1.00 85.69 168 PRO A O 1
ATOM 1224 N N . SER A 1 169 ? -11.343 3.740 -8.183 1.00 84.25 169 SER A N 1
ATOM 1225 C CA . SER A 1 169 ? -11.463 2.433 -8.856 1.00 84.25 169 SER A CA 1
ATOM 1226 C C . SER A 1 169 ? -10.701 1.307 -8.143 1.00 84.25 169 SER A C 1
ATOM 1228 O O . SER A 1 169 ? -10.674 0.175 -8.623 1.00 84.25 169 SER A O 1
ATOM 1230 N N . GLY A 1 170 ? -10.021 1.622 -7.041 1.00 85.31 170 GLY A N 1
ATOM 1231 C CA . GLY A 1 170 ? -9.312 0.667 -6.202 1.00 85.31 170 GLY A CA 1
ATOM 1232 C C . GLY A 1 170 ? -10.199 0.086 -5.106 1.00 85.31 170 GLY A C 1
ATOM 1233 O O . GLY A 1 170 ? -11.418 0.273 -5.067 1.00 85.31 170 GLY A O 1
ATOM 1234 N N . PHE A 1 171 ? -9.548 -0.605 -4.181 1.00 88.19 171 PHE A N 1
ATOM 1235 C CA . PHE A 1 171 ? -10.191 -1.216 -3.030 1.00 88.19 171 PHE A CA 1
ATOM 1236 C C . PHE A 1 171 ? -9.403 -0.936 -1.755 1.00 88.19 171 PHE A C 1
ATOM 1238 O O . PHE A 1 171 ? -8.194 -0.693 -1.790 1.00 88.19 171 PHE A O 1
ATOM 1245 N N . VAL A 1 172 ? -10.125 -0.960 -0.643 1.00 92.75 172 VAL A N 1
ATOM 1246 C CA . VAL A 1 172 ? -9.610 -0.857 0.716 1.00 92.75 172 VAL A CA 1
ATOM 1247 C C . VAL A 1 172 ? -9.493 -2.256 1.286 1.00 92.75 172 VAL A C 1
ATOM 1249 O O . VAL A 1 172 ? -10.384 -3.083 1.100 1.00 92.75 172 VAL A O 1
ATOM 1252 N N . ILE A 1 173 ? -8.390 -2.507 1.978 1.00 92.62 173 ILE A N 1
ATOM 1253 C CA . ILE A 1 173 ? -8.157 -3.701 2.778 1.00 92.62 173 ILE A CA 1
ATOM 1254 C C . ILE A 1 173 ? -8.159 -3.259 4.238 1.00 92.62 173 ILE A C 1
ATOM 1256 O O . ILE A 1 173 ? -7.415 -2.353 4.617 1.00 92.62 173 ILE A O 1
ATOM 1260 N N . ILE A 1 174 ? -8.992 -3.911 5.041 1.00 95.75 174 ILE A N 1
ATOM 1261 C CA . ILE A 1 174 ? -9.085 -3.707 6.484 1.00 95.75 174 ILE A CA 1
ATOM 1262 C C . ILE A 1 174 ? -8.686 -5.018 7.137 1.00 95.75 174 ILE A C 1
ATOM 1264 O O . ILE A 1 174 ? -9.431 -5.992 7.068 1.00 95.75 174 ILE A O 1
ATOM 1268 N N . THR A 1 175 ? -7.522 -5.047 7.763 1.00 94.06 175 THR A N 1
ATOM 1269 C CA . THR A 1 175 ? -7.000 -6.226 8.447 1.00 94.06 175 THR A CA 1
ATOM 1270 C C . THR A 1 175 ? -6.990 -5.968 9.939 1.00 94.06 175 THR A C 1
ATOM 1272 O O . THR A 1 175 ? -6.501 -4.932 10.375 1.00 94.06 175 THR A O 1
ATOM 1275 N N . GLY A 1 176 ? -7.484 -6.911 10.731 1.00 93.38 176 GLY A N 1
ATOM 1276 C CA . GLY A 1 176 ? -7.297 -6.884 12.175 1.00 93.38 176 GLY A CA 1
ATOM 1277 C C . GLY A 1 176 ? -6.674 -8.170 12.659 1.00 93.38 176 GLY A C 1
ATOM 1278 O O . GLY A 1 176 ? -7.064 -9.251 12.222 1.00 93.38 176 GLY A O 1
ATOM 1279 N N . VAL A 1 177 ? -5.708 -8.042 13.559 1.00 89.81 177 VAL A N 1
ATOM 1280 C CA . VAL A 1 177 ? -4.994 -9.162 14.164 1.00 89.81 177 VAL A CA 1
ATOM 1281 C C . VAL A 1 177 ? -5.104 -9.045 15.673 1.00 89.81 177 VAL A C 1
ATOM 1283 O O . VAL A 1 177 ? -4.850 -7.981 16.232 1.00 89.81 177 VAL A O 1
ATOM 1286 N N . SER A 1 178 ? -5.444 -10.149 16.332 1.00 89.62 178 SER A N 1
ATOM 1287 C CA . SER A 1 178 ? -5.368 -10.270 17.786 1.00 89.62 178 SER A CA 1
ATOM 1288 C C . SER A 1 178 ? -4.659 -11.559 18.163 1.00 89.62 178 SER A C 1
ATOM 1290 O O . SER A 1 178 ? -4.919 -12.614 17.577 1.00 89.62 178 SER A O 1
ATOM 1292 N N . ILE A 1 179 ? -3.747 -11.465 19.129 1.00 83.75 179 ILE A N 1
ATOM 1293 C CA . ILE A 1 179 ? -2.931 -12.580 19.596 1.00 83.75 179 ILE A CA 1
ATOM 1294 C C . ILE A 1 179 ? -2.995 -12.648 21.123 1.00 83.75 179 ILE A C 1
ATOM 1296 O O . ILE A 1 179 ? -2.907 -11.644 21.832 1.00 83.75 179 ILE A O 1
ATOM 1300 N N . THR A 1 180 ? -3.106 -13.872 21.628 1.00 78.31 180 THR A N 1
ATOM 1301 C CA . THR A 1 180 ? -2.954 -14.222 23.042 1.00 78.31 180 THR A CA 1
ATOM 1302 C C . THR A 1 180 ? -1.628 -14.943 23.246 1.00 78.31 180 THR A C 1
ATOM 1304 O O . THR A 1 180 ? -1.121 -15.605 22.345 1.00 78.31 180 THR A O 1
ATOM 1307 N N . SER A 1 181 ? -1.025 -14.781 24.420 1.00 69.31 181 SER A N 1
ATOM 1308 C CA . SER A 1 181 ? 0.303 -15.316 24.756 1.00 69.31 181 SER A CA 1
ATOM 1309 C C . SER A 1 181 ? 0.260 -16.603 25.587 1.00 69.31 181 SER A C 1
ATOM 1311 O O . SER A 1 181 ? 1.270 -17.297 25.683 1.00 69.31 181 SER A O 1
ATOM 1313 N N . SER A 1 182 ? -0.889 -16.948 26.177 1.00 66.19 182 SER A N 1
ATOM 1314 C CA . SER A 1 182 ? -1.059 -18.162 26.983 1.00 66.19 182 SER A CA 1
ATOM 1315 C C . SER A 1 182 ? -2.527 -18.619 26.998 1.00 66.19 182 SER A C 1
ATOM 1317 O O . SER A 1 182 ? -3.321 -18.052 27.752 1.00 66.19 182 SER A O 1
ATOM 1319 N N . PRO A 1 183 ? -2.913 -19.630 26.190 1.00 66.81 183 PRO A N 1
ATOM 1320 C CA . PRO A 1 183 ? -2.130 -20.268 25.121 1.00 66.81 183 PRO A CA 1
ATOM 1321 C C . PRO A 1 183 ? -1.849 -19.312 23.946 1.00 66.81 183 PRO A C 1
ATOM 1323 O O . PRO A 1 183 ? -2.535 -18.312 23.788 1.00 66.81 183 PRO A O 1
ATOM 1326 N N . ALA A 1 184 ? -0.849 -19.619 23.111 1.00 73.88 184 ALA A N 1
ATOM 1327 C CA . ALA A 1 184 ? -0.513 -18.821 21.926 1.00 73.88 184 ALA A CA 1
ATOM 1328 C C . ALA A 1 184 ? -1.535 -19.028 20.792 1.00 73.88 184 ALA A C 1
ATOM 1330 O O . ALA A 1 184 ? -1.301 -19.811 19.867 1.00 73.88 184 ALA A O 1
ATOM 1331 N N . VAL A 1 185 ? -2.689 -18.372 20.898 1.00 81.81 185 VAL A N 1
ATOM 1332 C CA . VAL A 1 185 ? -3.775 -18.418 19.910 1.00 81.81 185 VAL A CA 1
ATOM 1333 C C . VAL A 1 185 ? -3.961 -17.031 19.321 1.00 81.81 185 VAL A C 1
ATOM 1335 O O . VAL A 1 185 ? -3.957 -16.040 20.052 1.00 81.81 185 VAL A O 1
ATOM 1338 N N . GLY A 1 186 ? -4.141 -16.952 18.009 1.00 84.62 186 GLY A N 1
ATOM 1339 C CA . GLY A 1 186 ? -4.432 -15.698 17.337 1.00 84.62 186 GLY A CA 1
ATOM 1340 C C . GLY A 1 186 ? -5.531 -15.839 16.302 1.00 84.62 186 GLY A C 1
ATOM 1341 O O . GLY A 1 186 ? -5.866 -16.935 15.845 1.00 84.62 186 GLY A O 1
ATOM 1342 N N . GLY A 1 187 ? -6.103 -14.700 15.949 1.00 87.25 187 GLY A N 1
ATOM 1343 C CA . GLY A 1 187 ? -7.083 -14.580 14.888 1.00 87.25 187 GLY A CA 1
ATOM 1344 C C . GLY A 1 187 ? -6.757 -13.388 14.013 1.00 87.25 187 GLY A C 1
ATOM 1345 O O . GLY A 1 187 ? -6.268 -12.363 14.494 1.00 87.25 187 GLY A O 1
ATOM 1346 N N . VAL A 1 188 ? -7.039 -13.537 12.726 1.00 89.00 188 VAL A N 1
ATOM 1347 C CA . VAL A 1 188 ? -6.962 -12.454 11.759 1.00 89.00 188 VAL A CA 1
ATOM 1348 C C . VAL A 1 188 ? -8.270 -12.390 11.007 1.00 89.00 188 VAL A C 1
ATOM 1350 O O . VAL A 1 188 ? -8.770 -13.414 10.538 1.00 89.00 188 VAL A O 1
ATOM 1353 N N . PHE A 1 189 ? -8.790 -11.183 10.850 1.00 92.31 189 PHE A N 1
ATOM 1354 C CA . PHE A 1 189 ? -9.784 -10.913 9.832 1.00 92.31 189 PHE A CA 1
ATOM 1355 C C . PHE A 1 189 ? -9.187 -10.025 8.754 1.00 92.31 189 PHE A C 1
ATOM 1357 O O . PHE A 1 189 ? -8.305 -9.209 9.022 1.00 92.31 189 PHE A O 1
ATOM 1364 N N . VAL A 1 190 ? -9.709 -10.159 7.545 1.00 92.19 190 VAL A N 1
ATOM 1365 C CA . VAL A 1 1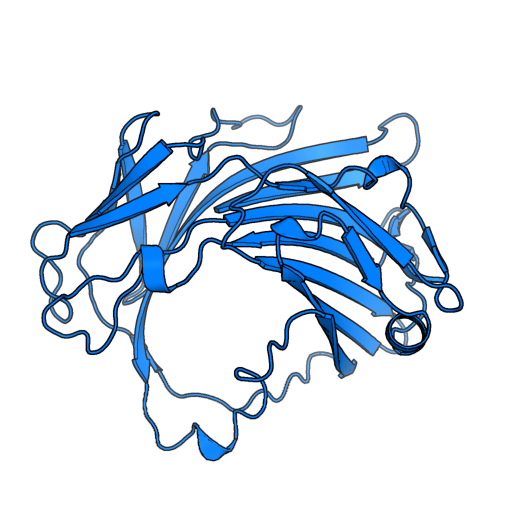90 ? -9.452 -9.224 6.458 1.00 92.19 190 VAL A CA 1
ATOM 1366 C C . VAL A 1 190 ? -10.768 -8.965 5.751 1.00 92.19 190 VAL A C 1
ATOM 1368 O O . VAL A 1 190 ? -11.439 -9.895 5.302 1.00 92.19 190 VAL A O 1
ATOM 1371 N N . CYS A 1 191 ? -11.133 -7.697 5.667 1.00 93.62 191 CYS A N 1
ATOM 1372 C CA . CYS A 1 191 ? -12.298 -7.223 4.947 1.00 93.62 191 CYS A CA 1
ATOM 1373 C C . CYS A 1 191 ? -11.855 -6.403 3.742 1.00 93.62 191 CYS A C 1
ATOM 1375 O O . CYS A 1 191 ? -10.832 -5.715 3.790 1.00 93.62 191 CYS A O 1
ATOM 1377 N N . THR A 1 192 ? -12.641 -6.456 2.672 1.00 92.38 192 THR A N 1
ATOM 1378 C CA . THR A 1 192 ? -12.401 -5.643 1.478 1.00 92.38 192 THR A CA 1
ATOM 1379 C C . THR A 1 192 ? -13.631 -4.862 1.077 1.00 92.38 192 THR A C 1
ATOM 1381 O O . THR A 1 192 ? -14.733 -5.403 1.088 1.00 92.38 192 THR A O 1
ATOM 1384 N N . GLU A 1 193 ? -13.437 -3.618 0.658 1.00 93.06 193 GLU A N 1
ATOM 1385 C CA . GLU A 1 193 ? -14.507 -2.744 0.174 1.00 93.06 193 GLU A CA 1
ATOM 1386 C C . GLU A 1 193 ? -13.989 -1.819 -0.934 1.00 93.06 193 GLU A C 1
ATOM 1388 O O . GLU A 1 193 ? -12.786 -1.592 -1.060 1.00 93.06 193 GLU A O 1
ATOM 1393 N N . HIS A 1 194 ? -14.878 -1.275 -1.757 1.00 91.25 194 HIS A N 1
ATOM 1394 C CA . HIS A 1 194 ? -14.528 -0.239 -2.717 1.00 91.25 194 HIS A CA 1
ATOM 1395 C C . HIS A 1 194 ? -14.077 1.045 -2.018 1.00 91.25 194 HIS A C 1
ATOM 1397 O O . HIS A 1 194 ? -14.731 1.533 -1.098 1.00 91.25 194 HIS A O 1
ATOM 1403 N N . VAL A 1 195 ? -13.009 1.669 -2.525 1.00 91.75 195 VAL A N 1
ATOM 1404 C CA . VAL A 1 195 ? -12.549 2.977 -2.018 1.00 91.75 195 VAL A CA 1
ATOM 1405 C C . VAL A 1 195 ? -13.667 4.019 -2.076 1.00 91.75 195 VAL A C 1
ATOM 1407 O O . VAL A 1 195 ? -13.829 4.794 -1.135 1.00 91.75 195 VAL A O 1
ATOM 1410 N N . SER A 1 196 ? -14.487 3.993 -3.129 1.00 92.38 196 SER A N 1
ATOM 1411 C CA . SER A 1 196 ? -15.617 4.908 -3.322 1.00 92.38 196 SER A CA 1
ATOM 1412 C C . SER A 1 196 ? -16.722 4.797 -2.264 1.00 92.38 196 SER A C 1
ATOM 1414 O O . SER A 1 196 ? -17.524 5.722 -2.153 1.00 92.38 196 SER A O 1
ATOM 1416 N N . ALA A 1 197 ? -16.768 3.724 -1.465 1.00 95.62 197 ALA A N 1
ATOM 1417 C CA . ALA A 1 197 ? -17.735 3.595 -0.376 1.00 95.62 197 ALA A CA 1
ATOM 1418 C C . ALA A 1 197 ? -17.458 4.581 0.774 1.00 95.62 197 ALA A C 1
ATOM 1420 O O . ALA A 1 197 ? -18.389 4.986 1.473 1.00 95.62 197 ALA A O 1
ATOM 1421 N N . GLY A 1 198 ? -16.188 4.954 0.989 1.00 96.38 198 GLY A N 1
ATOM 1422 C CA . GLY A 1 198 ? -15.744 5.858 2.063 1.00 96.38 198 GLY A CA 1
ATOM 1423 C C . GLY A 1 198 ? -15.899 5.304 3.486 1.00 96.38 198 GLY A C 1
ATOM 1424 O O . GLY A 1 198 ? -15.566 5.982 4.459 1.00 96.38 198 GLY A O 1
ATOM 1425 N N . ARG A 1 199 ? -16.444 4.093 3.631 1.00 96.94 199 ARG A N 1
ATOM 1426 C CA . ARG A 1 199 ? -16.692 3.431 4.911 1.00 96.94 199 ARG A CA 1
ATOM 1427 C C . ARG A 1 199 ? -16.943 1.943 4.736 1.00 96.94 199 ARG A C 1
ATOM 1429 O O . ARG A 1 199 ? -17.450 1.509 3.705 1.00 96.94 199 ARG A O 1
ATOM 1436 N N . PHE A 1 200 ? -16.686 1.200 5.801 1.00 97.38 200 PHE A N 1
ATOM 1437 C CA . PHE A 1 200 ? -17.096 -0.184 5.970 1.00 97.38 200 PHE A CA 1
ATOM 1438 C C . PHE A 1 200 ? -17.319 -0.460 7.454 1.00 97.38 200 PHE A C 1
ATOM 1440 O O . PHE A 1 200 ? -16.612 0.080 8.303 1.00 97.38 200 PHE A O 1
ATOM 1447 N N . THR A 1 201 ? -18.291 -1.306 7.770 1.00 97.69 201 THR A N 1
ATOM 1448 C CA . THR A 1 201 ? -18.549 -1.726 9.146 1.00 97.69 201 THR A CA 1
ATOM 1449 C C . THR A 1 201 ? -18.114 -3.170 9.295 1.00 97.69 201 THR A C 1
ATOM 1451 O O . THR A 1 201 ? -18.728 -4.055 8.704 1.00 97.69 201 THR A O 1
ATOM 1454 N N . VAL A 1 202 ? -17.066 -3.410 10.086 1.00 97.00 202 VAL A N 1
ATOM 1455 C CA . VAL A 1 202 ? -16.656 -4.771 10.442 1.00 97.00 202 VAL A CA 1
ATOM 1456 C C . VAL A 1 202 ? -17.708 -5.329 11.405 1.00 97.00 202 VAL A C 1
ATOM 1458 O O . VAL A 1 202 ? -17.872 -4.771 12.494 1.00 97.00 202 VAL A O 1
ATOM 1461 N N . PRO A 1 203 ? -18.440 -6.394 11.034 1.00 96.25 203 PRO A N 1
ATOM 1462 C CA . PRO A 1 203 ? -19.502 -6.914 11.882 1.00 96.25 203 PRO A CA 1
ATOM 1463 C C . PRO A 1 203 ? -18.953 -7.473 13.195 1.00 96.25 203 PRO A C 1
ATOM 1465 O O . PRO A 1 203 ? -17.924 -8.150 13.210 1.00 96.25 203 PRO A O 1
ATOM 1468 N N . SER A 1 204 ? -19.698 -7.296 14.279 1.00 95.44 204 SER A N 1
ATOM 1469 C CA . SER A 1 204 ? -19.444 -7.927 15.581 1.00 95.44 204 SER A CA 1
ATOM 1470 C C . SER A 1 204 ? -19.242 -9.440 15.475 1.00 95.44 204 SER A C 1
ATOM 1472 O O . SER A 1 204 ? -18.379 -9.992 16.149 1.00 95.44 204 SER A O 1
ATOM 1474 N N . LEU A 1 205 ? -19.954 -10.121 14.568 1.00 93.00 205 LEU A N 1
ATOM 1475 C CA . LEU A 1 205 ? -19.742 -11.548 14.313 1.00 93.00 205 LEU A CA 1
ATOM 1476 C C . LEU A 1 205 ? -18.291 -11.846 13.903 1.00 93.00 205 LEU A C 1
ATOM 1478 O O . LEU A 1 205 ? -17.716 -12.805 14.404 1.00 93.00 205 LEU A O 1
ATOM 1482 N N . VAL A 1 206 ? -17.676 -11.012 13.060 1.00 93.50 206 VAL A N 1
ATOM 1483 C CA . VAL A 1 206 ? -16.264 -11.146 12.665 1.00 93.50 206 VAL A CA 1
ATOM 1484 C C . VAL A 1 206 ? -15.363 -10.880 13.866 1.00 93.50 206 VAL A C 1
ATOM 1486 O O . VAL A 1 206 ? -14.491 -11.688 14.170 1.00 93.50 206 VAL A O 1
ATOM 1489 N N . LEU A 1 207 ? -15.603 -9.798 14.603 1.00 94.31 207 LEU A N 1
ATOM 1490 C CA . LEU A 1 207 ? -14.769 -9.412 15.748 1.00 94.31 207 LEU A CA 1
ATOM 1491 C C . LEU A 1 207 ? -14.826 -10.434 16.894 1.00 94.31 207 LEU A C 1
ATOM 1493 O O . LEU A 1 207 ? -13.815 -10.701 17.541 1.00 94.31 207 LEU A O 1
ATOM 1497 N N . SER A 1 208 ? -15.980 -11.070 17.100 1.00 92.62 208 SER A N 1
ATOM 1498 C CA . SER A 1 208 ? -16.187 -12.090 18.132 1.00 92.62 208 SER A CA 1
ATOM 1499 C C . SER A 1 208 ? -15.348 -13.354 17.916 1.00 92.62 208 SER A C 1
ATOM 1501 O O . SER A 1 208 ? -15.011 -14.036 18.886 1.00 92.62 208 SER A O 1
ATOM 1503 N N . THR A 1 209 ? -14.958 -13.640 16.667 1.00 90.19 209 THR A N 1
ATOM 1504 C CA . THR A 1 209 ? -14.118 -14.802 16.332 1.00 90.19 209 THR A CA 1
ATOM 1505 C C . THR A 1 209 ? -12.658 -14.628 16.732 1.00 90.19 209 THR A C 1
ATOM 1507 O O . THR A 1 209 ? -11.988 -15.619 17.021 1.00 90.19 209 THR A O 1
ATOM 1510 N N . LEU A 1 210 ? -12.156 -13.390 16.763 1.00 90.25 210 LEU A N 1
ATOM 1511 C CA . LEU A 1 210 ? -10.806 -13.104 17.238 1.00 90.25 210 LEU A CA 1
ATOM 1512 C C . LEU A 1 210 ? -10.772 -13.290 18.756 1.00 90.25 210 LEU A C 1
ATOM 1514 O O . LEU A 1 210 ? -11.788 -13.042 19.402 1.00 90.25 210 LEU A O 1
ATOM 1518 N N . PRO A 1 211 ? -9.650 -13.714 19.357 1.00 88.25 211 PRO A N 1
ATOM 1519 C CA . PRO A 1 211 ? -9.518 -13.699 20.808 1.00 88.25 211 PRO A CA 1
ATOM 1520 C C . PRO A 1 211 ? -9.510 -12.258 21.347 1.00 88.25 211 PRO A C 1
ATOM 1522 O O . PRO A 1 211 ? -9.324 -11.300 20.599 1.00 88.25 211 PRO A O 1
ATOM 1525 N N . ALA A 1 212 ? -9.710 -12.099 22.658 1.00 87.75 212 ALA A N 1
ATOM 1526 C CA . ALA A 1 212 ? -9.364 -10.837 23.306 1.00 87.75 212 ALA A CA 1
ATOM 1527 C C . ALA A 1 212 ? -7.838 -10.669 23.261 1.00 87.75 212 ALA A C 1
ATOM 1529 O O . ALA A 1 212 ? -7.106 -11.629 23.508 1.00 87.75 212 ALA A O 1
ATOM 1530 N N . SER A 1 213 ? -7.360 -9.469 22.944 1.00 81.31 213 SER A N 1
ATOM 1531 C CA . SER A 1 213 ? -5.938 -9.158 22.976 1.00 81.31 213 SER A CA 1
ATOM 1532 C C . SER A 1 213 ? -5.438 -9.239 24.410 1.00 81.31 213 SER A C 1
ATOM 1534 O O . SER A 1 213 ? -6.012 -8.636 25.317 1.00 81.31 213 SER A O 1
ATOM 1536 N N . ASN A 1 214 ? -4.311 -9.914 24.609 1.00 68.94 214 ASN A N 1
ATOM 1537 C CA . ASN A 1 214 ? -3.540 -9.693 25.824 1.00 68.94 214 ASN A CA 1
ATOM 1538 C C . ASN A 1 214 ? -2.857 -8.320 25.718 1.00 68.94 214 ASN A C 1
ATOM 1540 O O . ASN A 1 214 ? -2.508 -7.879 24.618 1.00 68.94 214 ASN A O 1
ATOM 1544 N N . SER A 1 215 ? -2.610 -7.650 26.845 1.00 59.78 215 SER A N 1
ATOM 1545 C CA . SER A 1 215 ? -1.618 -6.577 26.856 1.00 59.78 215 SER A CA 1
ATOM 1546 C C . SER A 1 215 ? -0.275 -7.181 26.427 1.00 59.78 215 SER A C 1
ATOM 1548 O O . SER A 1 215 ? 0.193 -8.170 26.996 1.00 59.78 215 SER A O 1
ATOM 1550 N N . GLY A 1 216 ? 0.315 -6.650 25.359 1.00 56.66 216 GLY A N 1
ATOM 1551 C CA . GLY A 1 216 ? 1.643 -7.049 24.913 1.00 56.66 216 GLY A CA 1
ATOM 1552 C C . GLY A 1 216 ? 2.713 -6.655 25.933 1.00 56.66 216 GLY A C 1
ATOM 1553 O O . GLY A 1 216 ? 2.450 -5.990 26.942 1.00 56.66 216 GLY A O 1
ATOM 1554 N N . GLN A 1 217 ? 3.959 -7.060 25.676 1.00 52.12 217 GLN A N 1
ATOM 1555 C CA . GLN A 1 217 ? 5.096 -6.585 26.469 1.00 52.12 217 GLN A CA 1
ATOM 1556 C C . GLN A 1 217 ? 5.154 -5.048 26.448 1.00 52.12 217 GLN A C 1
ATOM 1558 O O . GLN A 1 217 ? 4.939 -4.417 25.415 1.00 52.12 217 GLN A O 1
ATOM 1563 N N . SER A 1 218 ? 5.458 -4.448 27.601 1.00 54.34 218 SER A N 1
ATOM 1564 C CA . SER A 1 218 ? 5.684 -3.000 27.750 1.00 54.34 218 SER A CA 1
ATOM 1565 C C . SER A 1 218 ? 4.468 -2.090 27.499 1.00 54.34 218 SER A C 1
ATOM 1567 O O . SER A 1 218 ? 4.646 -0.905 27.233 1.00 54.34 218 SER A O 1
ATOM 1569 N N . GLY A 1 219 ? 3.238 -2.606 27.619 1.00 57.78 219 GLY A N 1
ATOM 1570 C CA . GLY A 1 219 ? 2.013 -1.795 27.527 1.00 57.78 219 GLY A CA 1
ATOM 1571 C C . GLY A 1 219 ? 1.528 -1.515 26.101 1.00 57.78 219 GLY A C 1
ATOM 1572 O O . GLY A 1 219 ? 0.585 -0.748 25.930 1.00 57.78 219 GLY A O 1
ATOM 1573 N N . VAL A 1 220 ? 2.138 -2.144 25.091 1.00 62.38 220 VAL A N 1
ATOM 1574 C CA . VAL A 1 220 ? 1.659 -2.109 23.701 1.00 62.38 220 VAL A CA 1
ATOM 1575 C C . VAL A 1 220 ? 0.530 -3.133 23.541 1.00 62.38 220 VAL A C 1
ATOM 1577 O O . VAL A 1 220 ? 0.701 -4.272 23.978 1.00 62.38 220 VAL A O 1
ATOM 1580 N N . PRO A 1 221 ? -0.613 -2.785 22.932 1.00 68.44 221 PRO A N 1
ATOM 1581 C CA . PRO A 1 221 ? -1.672 -3.749 22.654 1.00 68.44 221 PRO A CA 1
ATOM 1582 C C . PRO A 1 221 ? -1.188 -4.990 21.885 1.00 68.44 221 PRO A C 1
ATOM 1584 O O . PRO A 1 221 ? -0.417 -4.877 20.936 1.00 68.44 221 PRO A O 1
ATOM 1587 N N . GLY A 1 222 ? -1.662 -6.186 22.257 1.00 74.88 222 GLY A N 1
ATOM 1588 C CA . GLY A 1 222 ? -1.356 -7.447 21.558 1.00 74.88 222 GLY A CA 1
ATOM 1589 C C . GLY A 1 222 ? -2.101 -7.639 20.229 1.00 74.88 222 GLY A C 1
ATOM 1590 O O . GLY A 1 222 ? -2.086 -8.733 19.663 1.00 74.88 222 GLY A O 1
ATOM 1591 N N . GLY A 1 223 ? -2.787 -6.598 19.753 1.00 86.94 223 GLY A N 1
ATOM 1592 C CA . GLY A 1 223 ? -3.465 -6.574 18.468 1.00 86.94 223 GLY A CA 1
ATOM 1593 C C . GLY A 1 223 ? -3.205 -5.284 17.698 1.00 86.94 223 GLY A C 1
ATOM 1594 O O . GLY A 1 223 ? -2.704 -4.294 18.235 1.00 86.94 223 GLY A O 1
ATOM 1595 N N . PHE A 1 224 ? -3.551 -5.305 16.419 1.00 90.31 224 PHE A N 1
ATOM 1596 C CA . PHE A 1 224 ? -3.467 -4.141 15.547 1.00 90.31 224 PHE A CA 1
ATOM 1597 C C . PHE A 1 224 ? -4.580 -4.161 14.502 1.00 90.31 224 PHE A C 1
ATOM 1599 O O . PHE A 1 224 ? -5.104 -5.219 14.140 1.00 90.31 224 PHE A O 1
ATOM 1606 N N . LEU A 1 225 ? -4.918 -2.972 14.015 1.00 94.25 225 LEU A N 1
ATOM 1607 C CA . LEU A 1 225 ? -5.697 -2.759 12.806 1.00 94.25 225 LEU A CA 1
ATOM 1608 C C . LEU A 1 225 ? -4.799 -2.164 11.734 1.00 94.25 225 LEU A C 1
ATOM 1610 O O . LEU A 1 225 ? -4.020 -1.262 12.015 1.00 94.25 225 LEU A O 1
ATOM 1614 N N . LEU A 1 226 ? -4.969 -2.624 10.505 1.00 94.81 226 LEU A N 1
ATOM 1615 C CA . LEU A 1 226 ? -4.380 -2.045 9.313 1.00 94.81 226 LEU A CA 1
ATOM 1616 C C . LEU A 1 226 ? -5.505 -1.668 8.356 1.00 94.81 226 LEU A C 1
ATOM 1618 O O . LEU A 1 226 ? -6.316 -2.515 7.984 1.00 94.81 226 LEU A O 1
ATOM 1622 N N . VAL A 1 227 ? -5.533 -0.408 7.936 1.00 96.25 227 VAL A N 1
ATOM 1623 C CA . VAL A 1 227 ? -6.443 0.109 6.912 1.00 96.25 227 VAL A CA 1
ATOM 1624 C C . VAL A 1 227 ? -5.595 0.667 5.786 1.00 96.25 227 VAL A C 1
ATOM 1626 O O . VAL A 1 227 ? -4.773 1.553 6.001 1.00 96.25 227 VAL A O 1
ATOM 1629 N N . GLY A 1 228 ? -5.770 0.148 4.578 1.00 93.62 228 GLY A N 1
ATOM 1630 C CA . GLY A 1 228 ? -4.972 0.583 3.442 1.00 93.62 228 GLY A CA 1
ATOM 1631 C C . GLY A 1 228 ? -5.668 0.407 2.112 1.00 93.62 228 GLY A C 1
ATOM 1632 O O . GLY A 1 228 ? -6.681 -0.279 2.010 1.00 93.62 228 GLY A O 1
ATOM 1633 N N . SER A 1 229 ? -5.110 1.025 1.082 1.00 91.06 229 SER A N 1
ATOM 1634 C CA . SER A 1 229 ? -5.578 0.913 -0.290 1.00 91.06 229 SER A CA 1
ATOM 1635 C C . SER A 1 229 ? -4.487 0.378 -1.207 1.00 91.06 229 SER A C 1
ATOM 1637 O O . SER A 1 229 ? -3.291 0.535 -0.958 1.00 91.06 229 SER A O 1
ATOM 1639 N N . SER A 1 230 ? -4.902 -0.259 -2.298 1.00 85.25 230 SER A N 1
ATOM 1640 C CA . SER A 1 230 ? -3.997 -0.664 -3.370 1.00 85.25 230 SER A CA 1
ATOM 1641 C C . SER A 1 230 ? -4.592 -0.319 -4.729 1.00 85.25 230 SER A C 1
ATOM 1643 O O . SER A 1 230 ? -5.807 -0.362 -4.943 1.00 85.25 230 SER A O 1
ATOM 1645 N N . THR A 1 231 ? -3.725 0.029 -5.675 1.00 80.81 231 THR A N 1
ATOM 1646 C CA . THR A 1 231 ? -4.090 0.177 -7.082 1.00 80.81 231 THR A CA 1
ATOM 1647 C C . THR A 1 231 ? -4.537 -1.165 -7.648 1.00 80.81 231 THR A C 1
ATOM 1649 O O . THR A 1 231 ? -3.945 -2.202 -7.345 1.00 80.81 231 THR A O 1
ATOM 1652 N N . ALA A 1 232 ? -5.526 -1.149 -8.539 1.00 73.56 232 ALA A N 1
ATOM 1653 C CA . ALA A 1 232 ? -5.959 -2.354 -9.230 1.00 73.56 232 ALA A CA 1
ATOM 1654 C C . ALA A 1 232 ? -4.807 -2.989 -10.033 1.00 73.56 232 ALA A C 1
ATOM 1656 O O . ALA A 1 232 ? -4.084 -2.300 -10.753 1.00 73.56 232 ALA A O 1
ATOM 1657 N N . PHE A 1 233 ? -4.693 -4.321 -9.985 1.00 70.69 233 PHE A N 1
ATOM 1658 C CA . PHE A 1 233 ? -3.662 -5.091 -10.702 1.00 70.69 233 PHE A CA 1
ATOM 1659 C C . PHE A 1 233 ? -3.598 -4.802 -12.207 1.00 70.69 233 PHE A C 1
ATOM 1661 O O . PHE A 1 233 ? -2.560 -4.974 -12.842 1.00 70.69 233 PHE A O 1
ATOM 1668 N N . GLN A 1 234 ? -4.720 -4.398 -12.803 1.00 67.31 234 GLN A N 1
ATOM 1669 C CA . GLN A 1 234 ? -4.802 -4.112 -14.233 1.00 67.31 234 GLN A CA 1
ATOM 1670 C C . GLN A 1 234 ? -4.077 -2.819 -14.623 1.00 67.31 234 GLN A C 1
ATOM 1672 O O . GLN A 1 234 ? -3.607 -2.716 -15.752 1.00 67.31 234 GLN A O 1
ATOM 1677 N N . SER A 1 235 ? -3.943 -1.864 -13.700 1.00 70.62 235 SER A N 1
ATOM 1678 C CA . SER A 1 235 ? -3.390 -0.534 -13.976 1.00 70.62 235 SER A CA 1
ATOM 1679 C C . SER A 1 235 ? -1.877 -0.518 -14.202 1.00 70.62 235 SER A C 1
ATOM 1681 O O . SER A 1 235 ? -1.363 0.487 -14.677 1.00 70.62 235 SER A O 1
ATOM 1683 N N . GLY A 1 236 ? -1.169 -1.602 -13.871 1.00 81.38 236 GLY A N 1
ATOM 1684 C CA . GLY A 1 236 ? 0.291 -1.682 -13.954 1.00 81.38 236 GLY A CA 1
ATOM 1685 C C . GLY A 1 236 ? 0.811 -2.920 -14.676 1.00 81.38 236 GLY A C 1
ATOM 1686 O O . GLY A 1 236 ? 1.921 -3.361 -14.391 1.00 81.38 236 GLY A O 1
ATOM 1687 N N . ARG A 1 237 ? 0.020 -3.540 -15.560 1.00 90.12 237 ARG A N 1
ATOM 1688 C CA . ARG A 1 237 ? 0.464 -4.728 -16.307 1.00 90.12 237 ARG A CA 1
ATOM 1689 C C . ARG A 1 237 ? 1.618 -4.398 -17.252 1.00 90.12 237 ARG A C 1
ATOM 1691 O O . ARG A 1 237 ? 1.621 -3.352 -17.894 1.00 90.12 237 ARG A O 1
ATOM 1698 N N . PHE A 1 238 ? 2.557 -5.327 -17.385 1.00 93.88 238 PHE A N 1
ATOM 1699 C CA . PHE A 1 238 ? 3.657 -5.235 -18.341 1.00 93.88 238 PHE A CA 1
ATOM 1700 C C . PHE A 1 238 ? 4.003 -6.608 -18.917 1.00 93.88 238 PHE A C 1
ATOM 1702 O O . PHE A 1 238 ? 3.566 -7.641 -18.409 1.00 93.88 238 PHE A O 1
ATOM 1709 N N . GLN A 1 239 ? 4.790 -6.607 -19.990 1.00 94.44 239 GLN A N 1
ATOM 1710 C CA . GLN A 1 239 ? 5.302 -7.815 -20.629 1.00 94.44 239 GLN A CA 1
ATOM 1711 C C . GLN A 1 239 ? 6.829 -7.803 -20.601 1.00 94.44 239 GLN A C 1
ATOM 1713 O O . GLN A 1 239 ? 7.447 -6.743 -20.708 1.00 94.44 239 GLN A O 1
ATOM 1718 N N . ALA A 1 240 ? 7.422 -8.983 -20.457 1.00 96.38 240 ALA A N 1
ATOM 1719 C CA . ALA A 1 240 ? 8.859 -9.203 -20.530 1.00 96.38 240 ALA A CA 1
ATOM 1720 C C . ALA A 1 240 ? 9.111 -10.642 -20.984 1.00 96.38 240 ALA A C 1
ATOM 1722 O O . ALA A 1 240 ? 8.384 -11.552 -20.579 1.00 96.38 240 ALA A O 1
ATOM 1723 N N . SER A 1 241 ? 10.158 -10.874 -21.775 1.00 97.25 241 SER A N 1
ATOM 1724 C CA . SER A 1 241 ? 10.580 -12.241 -22.099 1.00 97.25 241 SER A CA 1
ATOM 1725 C C . SER A 1 241 ? 10.860 -13.022 -20.814 1.00 97.25 241 SER A C 1
ATOM 1727 O O . SER A 1 241 ? 11.508 -12.499 -19.911 1.00 97.25 241 SER A O 1
ATOM 1729 N N . GLY A 1 242 ? 10.373 -14.261 -20.729 1.00 94.19 242 GLY A N 1
ATOM 1730 C CA . GLY A 1 242 ? 10.512 -15.095 -19.530 1.00 94.19 242 GLY A CA 1
ATOM 1731 C C . GLY A 1 242 ? 9.420 -14.907 -18.468 1.00 94.19 242 GLY A C 1
ATOM 1732 O O . GLY A 1 242 ? 9.434 -15.641 -17.480 1.00 94.19 242 GLY A O 1
ATOM 1733 N N . LEU A 1 243 ? 8.463 -13.989 -18.674 1.00 94.62 243 LEU A N 1
ATOM 1734 C CA . LEU A 1 243 ? 7.278 -13.829 -17.826 1.00 94.62 243 LEU A CA 1
ATOM 1735 C C . LEU A 1 243 ? 5.990 -14.107 -18.603 1.00 94.62 243 LEU A C 1
ATOM 1737 O O . LEU A 1 243 ? 5.718 -13.467 -19.615 1.00 94.62 243 LEU A O 1
ATOM 1741 N N . ASP A 1 244 ? 5.154 -14.990 -18.058 1.00 91.12 244 ASP A N 1
ATOM 1742 C CA . ASP A 1 244 ? 3.785 -15.200 -18.548 1.00 91.12 244 ASP A CA 1
ATOM 1743 C C . ASP A 1 244 ? 2.832 -14.096 -18.051 1.00 91.12 244 ASP A C 1
ATOM 1745 O O . ASP A 1 244 ? 1.826 -13.781 -18.685 1.00 91.12 244 ASP A O 1
ATOM 1749 N N . PHE A 1 245 ? 3.149 -13.495 -16.898 1.00 90.31 245 PHE A N 1
ATOM 1750 C CA . PHE A 1 245 ? 2.362 -12.439 -16.271 1.00 90.31 245 PHE A CA 1
ATOM 1751 C C . PHE A 1 245 ? 3.264 -11.490 -15.475 1.00 90.31 245 PHE A C 1
ATOM 1753 O O . PHE A 1 245 ? 4.077 -11.931 -14.663 1.00 90.31 245 PHE A O 1
ATOM 1760 N N . GLY A 1 246 ? 3.102 -10.184 -15.694 1.00 91.88 246 GLY A N 1
ATOM 1761 C CA . GLY A 1 246 ? 3.832 -9.134 -14.991 1.00 91.88 246 GLY A CA 1
ATOM 1762 C C . GLY A 1 246 ? 2.913 -7.966 -14.662 1.00 91.88 246 GLY A C 1
ATOM 1763 O O . GLY A 1 246 ? 2.110 -7.535 -15.494 1.00 91.88 246 GLY A O 1
ATOM 1764 N N . TYR A 1 247 ? 3.013 -7.454 -13.440 1.00 92.12 247 TYR A N 1
ATOM 1765 C CA . TYR A 1 247 ? 2.299 -6.258 -13.018 1.00 92.12 247 TYR A CA 1
ATOM 1766 C C . TYR A 1 247 ? 3.064 -5.505 -11.930 1.00 92.12 247 TYR A C 1
ATOM 1768 O O . TYR A 1 247 ? 3.854 -6.086 -11.188 1.00 92.12 247 TYR A O 1
ATOM 1776 N N . ILE A 1 248 ? 2.793 -4.209 -11.826 1.00 92.19 248 ILE A N 1
ATOM 1777 C CA . ILE A 1 248 ? 3.207 -3.355 -10.717 1.00 92.19 248 ILE A CA 1
ATOM 1778 C C . ILE A 1 248 ? 1.969 -2.803 -10.007 1.00 92.19 248 ILE A C 1
ATOM 1780 O O . ILE A 1 248 ? 0.958 -2.497 -10.638 1.00 92.19 248 ILE A O 1
ATOM 1784 N N . THR A 1 249 ? 2.048 -2.687 -8.685 1.00 90.25 249 THR A N 1
ATOM 1785 C CA . THR A 1 249 ? 1.009 -2.081 -7.844 1.00 90.25 249 THR A CA 1
ATOM 1786 C C . THR A 1 249 ? 1.634 -1.072 -6.901 1.00 90.25 249 THR A C 1
ATOM 1788 O O . THR A 1 249 ? 2.750 -1.266 -6.419 1.00 90.25 249 THR A O 1
ATOM 1791 N N . ALA A 1 250 ? 0.882 -0.030 -6.583 1.00 90.56 250 ALA A N 1
ATOM 1792 C CA . ALA A 1 250 ? 1.182 0.883 -5.498 1.00 90.56 250 ALA A CA 1
ATOM 1793 C C . ALA A 1 250 ? 0.024 0.886 -4.506 1.00 90.56 250 ALA A C 1
ATOM 1795 O O . ALA A 1 250 ? -1.102 0.531 -4.840 1.00 90.56 250 ALA A O 1
ATOM 1796 N N . GLY A 1 251 ? 0.312 1.281 -3.280 1.00 90.00 251 GLY A N 1
ATOM 1797 C CA . GLY A 1 251 ? -0.675 1.317 -2.222 1.00 90.00 251 GLY A CA 1
ATOM 1798 C C . GLY A 1 251 ? -0.126 2.029 -1.007 1.00 90.00 251 GLY A C 1
ATOM 1799 O O . GLY A 1 251 ? 1.084 2.287 -0.914 1.00 90.00 251 GLY A O 1
ATOM 1800 N N . ASP A 1 252 ? -1.038 2.316 -0.100 1.00 92.62 252 ASP A N 1
ATOM 1801 C CA . ASP A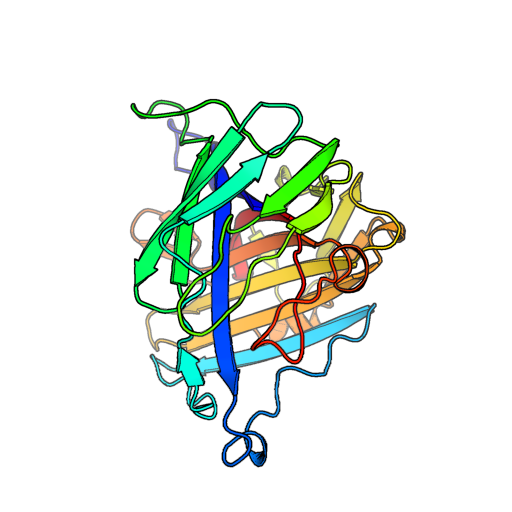 1 252 ? -0.773 2.919 1.190 1.00 92.62 252 ASP A CA 1
ATOM 1802 C C . ASP A 1 252 ? -1.528 2.181 2.288 1.00 92.62 252 ASP A C 1
ATOM 1804 O O . ASP A 1 252 ? -2.555 1.557 2.035 1.00 92.62 252 ASP A O 1
ATOM 1808 N N . SER A 1 253 ? -1.001 2.221 3.504 1.00 93.50 253 SER A N 1
ATOM 1809 C CA . SER A 1 253 ? -1.686 1.684 4.673 1.00 93.50 253 SER A CA 1
ATOM 1810 C C . SER A 1 253 ? -1.328 2.460 5.929 1.00 93.50 253 SER A C 1
ATOM 1812 O O . SER A 1 253 ? -0.171 2.838 6.110 1.00 93.50 253 SER A O 1
ATOM 1814 N N . SER A 1 254 ? -2.302 2.618 6.814 1.00 94.81 254 SER A N 1
ATOM 1815 C CA . SER A 1 254 ? -2.106 2.997 8.209 1.00 94.81 254 SER A CA 1
ATOM 1816 C C . SER A 1 254 ? -2.331 1.779 9.091 1.00 94.81 254 SER A C 1
ATOM 1818 O O . SER A 1 254 ? -3.331 1.079 8.947 1.00 94.81 254 SER A O 1
ATOM 1820 N N . GLU A 1 255 ? -1.406 1.532 10.002 1.00 93.25 255 GLU A N 1
ATOM 1821 C CA . GLU A 1 255 ? -1.496 0.522 11.042 1.00 93.25 255 GLU A CA 1
ATOM 1822 C C . GLU A 1 255 ? -1.575 1.209 12.400 1.00 93.25 255 GLU A C 1
ATOM 1824 O O . GLU A 1 255 ? -0.780 2.103 12.680 1.00 93.25 255 GLU A O 1
ATOM 1829 N N . LYS A 1 256 ? -2.496 0.757 13.250 1.00 91.44 256 LYS A N 1
ATOM 1830 C CA . LYS A 1 256 ? -2.641 1.222 14.625 1.00 91.44 256 LYS A CA 1
ATOM 1831 C C . LYS A 1 256 ? -2.702 0.045 15.587 1.00 91.44 256 LYS A C 1
ATOM 1833 O O . LYS A 1 256 ? -3.490 -0.885 15.394 1.00 91.44 256 LYS A O 1
ATOM 1838 N N . SER A 1 257 ? -1.906 0.098 16.652 1.00 89.25 257 SER A N 1
ATOM 1839 C CA . SER A 1 257 ? -2.014 -0.857 17.763 1.00 89.25 257 SER A CA 1
ATOM 1840 C C . SER A 1 257 ? -3.313 -0.640 18.546 1.00 89.25 257 SER A C 1
ATOM 1842 O O . SER A 1 257 ? -3.627 0.486 18.926 1.00 89.25 257 SER A O 1
ATOM 1844 N N . VAL A 1 258 ? -4.055 -1.719 18.810 1.00 89.12 258 VAL A N 1
ATOM 1845 C CA . VAL A 1 258 ? -5.382 -1.690 19.456 1.00 89.12 258 VAL A CA 1
ATOM 1846 C C . VAL A 1 258 ? -5.608 -2.921 20.334 1.00 89.12 258 VAL A C 1
ATOM 1848 O O . VAL A 1 258 ? -5.078 -4.003 20.056 1.00 89.12 258 VAL A O 1
ATOM 1851 N N . ASN A 1 259 ? -6.431 -2.800 21.376 1.00 88.00 259 ASN A N 1
ATOM 1852 C CA . ASN A 1 259 ? -6.862 -3.966 22.154 1.00 88.00 259 ASN A CA 1
ATOM 1853 C C . ASN A 1 259 ? -8.205 -4.481 21.643 1.00 88.00 259 ASN A C 1
ATOM 1855 O O . ASN A 1 259 ? -9.164 -3.724 21.555 1.00 88.00 259 ASN A O 1
ATOM 1859 N N . PHE A 1 260 ? -8.304 -5.777 21.360 1.00 89.38 260 PHE A N 1
ATOM 1860 C CA . PHE A 1 260 ? -9.592 -6.439 21.172 1.00 89.38 260 PHE A CA 1
ATOM 1861 C C . PHE A 1 260 ? -10.097 -6.898 22.544 1.00 89.38 260 PHE A C 1
ATOM 1863 O O . PHE A 1 260 ? -9.386 -7.632 23.225 1.00 89.38 260 PHE A O 1
ATOM 1870 N N . GLN A 1 261 ? -11.291 -6.482 22.961 1.00 88.19 261 GLN A N 1
ATOM 1871 C CA . GLN A 1 261 ? -11.863 -6.789 24.281 1.00 88.19 261 GLN A CA 1
ATOM 1872 C C . GLN A 1 261 ? -13.265 -7.386 24.182 1.00 88.19 261 GLN A C 1
ATOM 1874 O O . GLN A 1 261 ? -14.101 -6.854 23.415 1.00 88.19 261 GLN A O 1
#